Protein AF-A0A0H5G9X7-F1 (afdb_monomer_lite)

Secondary structure (DSSP, 8-state):
------------SSS-SB-TT-PBPPPEEE--GGGGGGS-TT---S-EEEHHHHHTSTT--HHHHHHHHHHHHHHHHHHHHHHHHHHHHHHHHHHHHHHHHHHHHHHHHHHHTT--EEEEEEEETTEEEEEEE----EEEEE-SSS-----------S--GGGGGTSTTTS---------PPS-----EEEEEHHHHHHHHHHHHHHHHHHHHHHHHHHHHHHHHHHHHHHHHT-

InterPro domains:
  IPR004127 Prefoldin alpha-like [PF02996] (77-144)
  IPR009053 Prefoldin [G3DSA:1.10.287.370] (60-146)
  IPR016655 Prefoldin subunit 3 [PTHR12409] (49-144)

Structure (mmCIF, N/CA/C/O backbone):
data_AF-A0A0H5G9X7-F1
#
_entry.id   AF-A0A0H5G9X7-F1
#
loop_
_atom_site.group_PDB
_atom_site.id
_atom_site.type_symbol
_atom_site.label_atom_id
_atom_site.label_alt_id
_atom_site.label_comp_id
_atom_site.label_asym_id
_atom_site.label_entity_id
_atom_site.label_seq_id
_atom_site.pdbx_PDB_ins_code
_atom_site.Cartn_x
_atom_site.Cartn_y
_atom_site.Cartn_z
_atom_site.occupancy
_atom_site.B_iso_or_equiv
_atom_site.auth_seq_id
_atom_site.auth_comp_id
_atom_site.auth_asym_id
_atom_site.auth_atom_id
_atom_site.pdbx_PDB_model_num
ATOM 1 N N . MET A 1 1 ? 3.708 41.571 -48.762 1.00 36.69 1 MET A N 1
ATOM 2 C CA . MET A 1 1 ? 4.056 40.223 -49.256 1.00 36.69 1 MET A CA 1
ATOM 3 C C . MET A 1 1 ? 5.171 39.738 -48.346 1.00 36.69 1 MET A C 1
ATOM 5 O O . MET A 1 1 ? 6.227 40.345 -48.373 1.00 36.69 1 MET A O 1
ATOM 9 N N . SER A 1 2 ? 4.805 39.034 -47.269 1.00 33.94 2 SER A N 1
ATOM 10 C CA . SER A 1 2 ? 4.983 37.566 -47.132 1.00 33.94 2 SER A CA 1
ATOM 11 C C . SER A 1 2 ? 6.423 37.261 -46.691 1.00 33.94 2 SER A C 1
ATOM 13 O O . SER A 1 2 ? 7.336 37.782 -47.306 1.00 33.94 2 SER A O 1
ATOM 15 N N . SER A 1 3 ? 6.759 36.478 -45.669 1.00 31.55 3 SER A N 1
ATOM 16 C CA . SER A 1 3 ? 6.083 35.496 -44.804 1.00 31.55 3 SER A CA 1
ATOM 17 C C . SER A 1 3 ? 7.061 35.208 -43.637 1.00 31.55 3 SER A C 1
ATOM 19 O O . SER A 1 3 ? 8.266 35.241 -43.861 1.00 31.55 3 SER A O 1
ATOM 21 N N . THR A 1 4 ? 6.627 35.096 -42.375 1.00 33.84 4 THR A N 1
ATOM 22 C CA . THR A 1 4 ? 6.418 33.818 -41.636 1.00 33.84 4 THR A CA 1
ATOM 23 C C . THR A 1 4 ? 7.640 32.877 -41.723 1.00 33.84 4 THR A C 1
ATOM 25 O O . THR A 1 4 ? 7.994 32.460 -42.816 1.00 33.84 4 THR A O 1
ATOM 28 N N . ALA A 1 5 ? 8.335 32.505 -40.641 1.00 30.34 5 ALA A N 1
ATOM 29 C CA . ALA A 1 5 ? 7.780 31.748 -39.522 1.00 30.34 5 ALA A CA 1
ATOM 30 C C . ALA A 1 5 ? 8.520 31.946 -38.184 1.00 30.34 5 ALA A C 1
ATOM 32 O O . ALA A 1 5 ? 9.746 31.950 -38.104 1.00 30.34 5 ALA A O 1
ATOM 33 N N . ALA A 1 6 ? 7.709 32.041 -37.133 1.00 35.97 6 ALA A N 1
ATOM 34 C CA . ALA A 1 6 ? 8.062 31.785 -35.749 1.00 35.97 6 ALA A CA 1
ATOM 35 C C . ALA A 1 6 ? 8.091 30.272 -35.483 1.00 35.97 6 ALA A C 1
ATOM 37 O O . ALA A 1 6 ? 7.261 29.574 -36.056 1.00 35.97 6 ALA A O 1
ATOM 38 N N . SER A 1 7 ? 8.980 29.827 -34.583 1.00 30.31 7 SER A N 1
ATOM 39 C CA . SER A 1 7 ? 8.708 28.890 -33.469 1.00 30.31 7 SER A CA 1
ATOM 40 C C . SER A 1 7 ? 9.969 28.111 -33.059 1.00 30.31 7 SER A C 1
ATOM 42 O O . SER A 1 7 ? 10.127 26.940 -33.398 1.00 30.31 7 SER A O 1
ATOM 44 N N . SER A 1 8 ? 10.860 28.731 -32.283 1.00 32.72 8 SER A N 1
ATOM 45 C CA . SER A 1 8 ? 11.735 27.988 -31.370 1.00 32.72 8 SER A CA 1
ATOM 46 C C . SER A 1 8 ? 10.925 27.700 -30.105 1.00 32.72 8 SER A C 1
ATOM 48 O O . SER A 1 8 ? 10.787 28.539 -29.217 1.00 32.72 8 SER A O 1
ATOM 50 N N . SER A 1 9 ? 10.285 26.532 -30.073 1.00 34.94 9 SER A N 1
ATOM 51 C CA . SER A 1 9 ? 9.470 26.086 -28.947 1.00 34.94 9 SER A CA 1
ATOM 52 C C . SER A 1 9 ? 10.337 25.887 -27.706 1.00 34.94 9 SER A C 1
ATOM 54 O O . SER A 1 9 ? 11.089 24.922 -27.580 1.00 34.94 9 SER A O 1
ATOM 56 N N . SER A 1 10 ? 10.188 26.819 -26.778 1.00 40.47 10 SER A N 1
ATOM 57 C CA . SER A 1 10 ? 10.539 26.716 -25.372 1.00 40.47 10 SER A CA 1
ATOM 58 C C . SER A 1 10 ? 9.751 25.585 -24.695 1.00 40.47 10 SER A C 1
ATOM 60 O O . SER A 1 10 ? 8.577 25.768 -24.381 1.00 40.47 10 SER A O 1
ATOM 62 N N . ALA A 1 11 ? 10.370 24.434 -24.438 1.00 39.94 11 ALA A N 1
ATOM 63 C CA . ALA A 1 11 ? 9.875 23.461 -23.460 1.00 39.94 11 ALA A CA 1
ATOM 64 C C . ALA A 1 11 ? 10.995 22.470 -23.105 1.00 39.94 11 ALA A C 1
ATOM 66 O O . ALA A 1 11 ? 11.374 21.660 -23.942 1.00 39.94 11 ALA A O 1
ATOM 67 N N . GLY A 1 12 ? 11.539 22.526 -21.884 1.00 40.19 12 GLY A N 1
ATOM 68 C CA . GLY A 1 12 ? 12.450 21.467 -21.418 1.00 40.19 12 GLY A CA 1
ATOM 69 C C . GLY A 1 12 ? 13.378 21.778 -20.241 1.00 40.19 12 GLY A C 1
ATOM 70 O O . GLY A 1 12 ? 14.056 20.874 -19.776 1.00 40.19 12 GLY A O 1
ATOM 71 N N . ALA A 1 13 ? 13.440 23.012 -19.729 1.00 40.25 13 ALA A N 1
ATOM 72 C CA . ALA A 1 13 ? 14.521 23.391 -18.805 1.00 40.25 13 ALA A CA 1
ATOM 73 C C . ALA A 1 13 ? 14.266 23.159 -17.297 1.00 40.25 13 ALA A C 1
ATOM 75 O O . ALA A 1 13 ? 15.190 23.359 -16.523 1.00 40.25 13 ALA A O 1
ATOM 76 N N . ASN A 1 14 ? 13.069 22.753 -16.848 1.00 47.31 14 ASN A N 1
ATOM 77 C CA . ASN A 1 14 ? 12.754 22.648 -15.406 1.00 47.31 14 ASN A CA 1
ATOM 78 C C . ASN A 1 14 ? 11.849 21.453 -15.040 1.00 47.31 14 ASN A C 1
ATOM 80 O O . ASN A 1 14 ? 11.047 21.530 -14.115 1.00 47.31 14 ASN A O 1
ATOM 84 N N . GLU A 1 15 ? 11.957 20.341 -15.763 1.00 55.94 15 GLU A N 1
ATOM 85 C CA . GLU A 1 15 ? 11.245 19.098 -15.434 1.00 55.94 15 GLU A CA 1
ATOM 86 C C . GLU A 1 15 ? 12.197 18.119 -14.724 1.00 55.94 15 GLU A C 1
ATOM 88 O O . GLU A 1 15 ? 13.337 17.953 -15.170 1.00 55.94 15 GLU A O 1
ATOM 93 N N . PRO A 1 16 ? 11.779 17.461 -13.629 1.00 62.56 16 PRO A N 1
ATOM 94 C CA . PRO A 1 16 ? 12.672 16.614 -12.849 1.00 62.56 16 PRO A CA 1
ATOM 95 C C . PRO A 1 16 ? 13.121 15.374 -13.651 1.00 62.56 16 PRO A C 1
ATOM 97 O O . PRO A 1 16 ? 12.314 14.669 -14.259 1.00 62.56 16 PRO A O 1
ATOM 100 N N . LEU A 1 17 ? 14.434 15.098 -13.637 1.00 69.38 17 LEU A N 1
ATOM 101 C CA . LEU A 1 17 ? 15.090 13.970 -14.337 1.00 69.38 17 LEU A CA 1
ATOM 102 C C . LEU A 1 17 ? 14.734 12.589 -13.764 1.00 69.38 17 LEU A C 1
ATOM 104 O O . LEU A 1 17 ? 15.091 11.554 -14.327 1.00 69.38 17 LEU A O 1
ATOM 108 N N . ALA A 1 18 ? 14.059 12.573 -12.625 1.00 74.88 18 ALA A N 1
ATOM 109 C CA . ALA A 1 18 ? 13.551 11.390 -11.969 1.00 74.88 18 ALA A CA 1
ATOM 110 C C . ALA A 1 18 ? 12.271 11.763 -11.228 1.00 74.88 18 ALA A C 1
ATOM 112 O O . ALA A 1 18 ? 12.064 12.923 -10.868 1.00 74.88 18 ALA A O 1
ATOM 113 N N . ASN A 1 19 ? 11.431 10.777 -10.947 1.00 79.88 19 ASN A N 1
ATOM 114 C CA . ASN A 1 19 ? 10.315 11.013 -10.045 1.00 79.88 19 ASN A CA 1
ATOM 115 C C . ASN A 1 19 ? 10.827 11.295 -8.606 1.00 79.88 19 ASN A C 1
ATOM 117 O O . ASN A 1 19 ? 11.991 11.017 -8.292 1.00 79.88 19 ASN A O 1
ATOM 121 N N . PRO A 1 20 ? 9.981 11.789 -7.680 1.00 76.75 20 PRO A N 1
ATOM 122 C CA . PRO A 1 20 ? 10.377 12.080 -6.295 1.00 76.75 20 PRO A CA 1
ATOM 123 C C . PRO A 1 20 ? 10.973 10.894 -5.512 1.00 76.75 20 PRO A C 1
ATOM 125 O O . PRO A 1 20 ? 11.434 11.071 -4.381 1.00 76.75 20 PRO A O 1
ATOM 128 N N . ARG A 1 21 ? 10.916 9.673 -6.058 1.00 78.50 21 ARG A N 1
ATOM 129 C CA . ARG A 1 21 ? 11.406 8.414 -5.479 1.00 78.50 21 ARG A CA 1
ATOM 130 C C . ARG A 1 21 ? 12.631 7.849 -6.216 1.00 78.50 21 ARG A C 1
ATOM 132 O O . ARG A 1 21 ? 13.081 6.758 -5.879 1.00 78.50 21 ARG A O 1
ATOM 139 N N . GLY A 1 22 ? 13.199 8.597 -7.166 1.00 76.94 22 GLY A N 1
ATOM 140 C CA . GLY A 1 22 ? 14.458 8.268 -7.837 1.00 76.94 22 GLY A CA 1
ATOM 141 C C . GLY A 1 22 ? 14.336 7.327 -9.039 1.00 76.94 22 GLY A C 1
ATOM 142 O O . GLY A 1 22 ? 15.354 6.810 -9.495 1.00 76.94 22 GLY A O 1
ATOM 143 N N . ILE A 1 23 ? 13.130 7.092 -9.569 1.00 79.38 23 ILE A N 1
ATOM 144 C CA . ILE A 1 23 ? 12.955 6.360 -10.830 1.00 79.38 23 ILE A CA 1
ATOM 145 C C . ILE A 1 23 ? 13.388 7.283 -11.977 1.00 79.38 23 ILE A C 1
ATOM 147 O O . ILE A 1 23 ? 12.768 8.338 -12.150 1.00 79.38 23 ILE A O 1
ATOM 151 N N . PRO A 1 24 ? 14.429 6.924 -12.751 1.00 76.69 24 PRO A N 1
ATOM 152 C CA . PRO A 1 24 ? 14.962 7.792 -13.795 1.00 76.69 24 PRO A CA 1
ATOM 153 C C . PRO A 1 24 ? 13.946 7.995 -14.922 1.00 76.69 24 PRO A C 1
ATOM 155 O O . PRO A 1 24 ? 13.107 7.130 -15.186 1.00 76.69 24 PRO A O 1
ATOM 158 N N . LYS A 1 25 ? 14.020 9.156 -15.574 1.00 77.75 25 LYS A N 1
ATOM 159 C CA . LYS A 1 25 ? 13.278 9.462 -16.800 1.00 77.75 25 LYS A CA 1
ATOM 160 C C . LYS A 1 25 ? 14.008 8.832 -18.000 1.00 77.75 25 LYS A C 1
ATOM 162 O O . LYS A 1 25 ? 15.235 8.803 -18.031 1.00 77.75 25 LYS A O 1
ATOM 167 N N . ALA A 1 26 ? 13.271 8.319 -18.980 1.00 69.94 26 ALA A N 1
ATOM 168 C CA . ALA A 1 26 ? 13.780 7.680 -20.191 1.00 69.94 26 ALA A CA 1
ATOM 169 C C . ALA A 1 26 ? 14.011 8.702 -21.313 1.00 69.94 26 ALA A C 1
ATOM 171 O O . ALA A 1 26 ? 13.145 9.537 -21.591 1.00 69.94 26 ALA A O 1
ATOM 172 N N . ILE A 1 27 ? 15.186 8.642 -21.942 1.00 70.88 27 ILE A N 1
ATOM 173 C CA . ILE A 1 27 ? 15.539 9.499 -23.081 1.00 70.88 27 ILE A CA 1
ATOM 174 C C . ILE A 1 27 ? 14.622 9.141 -24.250 1.00 70.88 27 ILE A C 1
ATOM 176 O O . ILE A 1 27 ? 14.428 7.962 -24.539 1.00 70.88 27 ILE A O 1
ATOM 180 N N . PHE A 1 28 ? 14.072 10.139 -24.937 1.00 68.00 28 PHE A N 1
ATOM 181 C CA . PHE A 1 28 ? 13.317 9.910 -26.164 1.00 68.00 28 PHE A CA 1
ATOM 182 C C . PHE A 1 28 ? 14.237 10.153 -27.360 1.00 68.00 28 PHE A C 1
ATOM 184 O O . PHE A 1 28 ? 14.717 11.269 -27.549 1.00 68.00 28 PHE A O 1
ATOM 191 N N . LEU A 1 29 ? 14.485 9.131 -28.177 1.00 66.19 29 LEU A N 1
ATOM 192 C CA . LEU A 1 29 ? 15.276 9.301 -29.395 1.00 66.19 29 LEU A CA 1
ATOM 193 C C . LEU A 1 29 ? 14.360 9.833 -30.504 1.00 66.19 29 LEU A C 1
ATOM 195 O O . LEU A 1 29 ? 13.248 9.340 -30.682 1.00 66.19 29 LEU A O 1
ATOM 199 N N . LEU A 1 30 ? 14.776 10.867 -31.232 1.00 60.25 30 LEU A N 1
ATOM 200 C CA . LEU A 1 30 ? 14.071 11.469 -32.361 1.00 60.25 30 LEU A CA 1
ATOM 201 C C . LEU A 1 30 ? 14.533 10.818 -33.664 1.00 60.25 30 LEU A C 1
ATOM 203 O O . LEU A 1 30 ? 15.714 10.852 -33.991 1.00 60.25 30 LEU A O 1
ATOM 207 N N . GLY A 1 31 ? 13.594 10.248 -34.418 1.00 56.50 31 GLY A N 1
ATOM 208 C CA . GLY A 1 31 ? 13.828 9.877 -35.812 1.00 56.50 31 GLY A CA 1
ATOM 209 C C . GLY A 1 31 ? 13.555 11.052 -36.754 1.00 56.50 31 GLY A C 1
ATOM 210 O O . GLY A 1 31 ? 13.131 12.125 -36.324 1.00 56.50 31 GLY A O 1
ATOM 211 N N . SER A 1 32 ? 13.719 10.824 -38.058 1.00 48.72 32 SER A N 1
ATOM 212 C CA . SER A 1 32 ? 13.290 11.759 -39.108 1.00 48.72 32 SER A CA 1
ATOM 213 C C . SER A 1 32 ? 11.872 12.313 -38.848 1.00 48.72 32 SER A C 1
ATOM 215 O O . SER A 1 32 ? 10.979 11.593 -38.377 1.00 48.72 32 SER A O 1
ATOM 217 N N . LEU A 1 33 ? 11.681 13.607 -39.152 1.00 44.66 33 LEU A N 1
ATOM 218 C CA . LEU A 1 33 ? 10.507 14.451 -38.845 1.00 44.66 33 LEU A CA 1
ATOM 219 C C . LEU A 1 33 ? 9.148 13.871 -39.296 1.00 44.66 33 LEU A C 1
ATOM 221 O O . LEU A 1 33 ? 8.099 14.333 -38.853 1.00 44.66 33 LEU A O 1
ATOM 225 N N . SER A 1 34 ? 9.145 12.834 -40.136 1.00 44.84 34 SER A N 1
ATOM 226 C CA . SER A 1 34 ? 7.961 12.090 -40.583 1.00 44.84 34 SER A CA 1
ATOM 227 C C . SER A 1 34 ? 7.353 11.156 -39.521 1.00 44.84 34 SER A C 1
ATOM 229 O O . SER A 1 34 ? 6.223 10.699 -39.684 1.00 44.84 34 SER A O 1
ATOM 231 N N . SER A 1 35 ? 8.057 10.882 -38.417 1.00 47.84 35 SER A N 1
ATOM 232 C CA . SER A 1 35 ? 7.646 9.908 -37.387 1.00 47.84 35 SER A CA 1
ATOM 233 C C . SER A 1 35 ? 6.887 10.495 -36.185 1.00 47.84 35 SER A C 1
ATOM 235 O O . SER A 1 35 ? 6.463 9.742 -35.303 1.00 47.84 35 SER A O 1
ATOM 237 N N . LEU A 1 36 ? 6.636 11.812 -36.163 1.00 50.09 36 LEU A N 1
ATOM 238 C CA . LEU A 1 36 ? 5.868 12.494 -35.105 1.00 50.09 36 LEU A CA 1
ATOM 239 C C . LEU A 1 36 ? 4.413 11.985 -34.995 1.00 50.09 36 LEU A C 1
ATOM 241 O O . LEU A 1 36 ? 3.760 12.160 -33.976 1.00 50.09 36 LEU A O 1
ATOM 245 N N . ALA A 1 37 ? 3.909 11.282 -36.014 1.00 48.44 37 ALA A N 1
ATOM 246 C CA . ALA A 1 37 ? 2.604 10.619 -35.978 1.00 48.44 37 ALA A CA 1
ATOM 247 C C . ALA A 1 37 ? 2.564 9.358 -35.085 1.00 48.44 37 ALA A C 1
ATOM 249 O O . ALA A 1 37 ? 1.482 8.898 -34.727 1.00 48.44 37 ALA A O 1
ATOM 250 N N . ARG A 1 38 ? 3.726 8.785 -34.725 1.00 53.41 38 ARG A N 1
ATOM 251 C CA . ARG A 1 38 ? 3.849 7.568 -33.896 1.00 53.41 38 ARG A CA 1
ATOM 252 C C . ARG A 1 38 ? 4.237 7.858 -32.441 1.00 53.41 38 ARG A C 1
ATOM 254 O O . ARG A 1 38 ? 4.398 6.919 -31.666 1.00 53.41 38 ARG A O 1
ATOM 261 N N . SER A 1 39 ? 4.419 9.127 -32.065 1.00 54.09 39 SER A N 1
ATOM 262 C CA . SER A 1 39 ? 4.720 9.497 -30.679 1.00 54.09 39 SER A CA 1
ATOM 263 C C . SER A 1 39 ? 3.473 9.359 -29.796 1.00 54.09 39 SER A C 1
ATOM 265 O O . SER A 1 39 ? 2.402 9.822 -30.196 1.00 54.09 39 SER A O 1
ATOM 267 N N . PRO A 1 40 ? 3.585 8.772 -28.591 1.00 57.03 40 PRO A N 1
ATOM 268 C CA . PRO A 1 40 ? 2.461 8.660 -27.672 1.00 57.03 40 PRO A CA 1
ATOM 269 C C . PRO A 1 40 ? 1.906 10.053 -27.322 1.00 57.03 40 PRO A C 1
ATOM 271 O O . PRO A 1 40 ? 2.667 10.909 -26.869 1.00 57.03 40 PRO A O 1
ATOM 274 N N . PRO A 1 41 ? 0.591 10.299 -27.456 1.00 52.72 41 PRO A N 1
ATOM 275 C CA . PRO A 1 41 ? 0.006 11.642 -27.348 1.00 52.72 41 PRO A CA 1
ATOM 276 C C . PRO A 1 41 ? 0.030 12.253 -25.933 1.00 52.72 41 PRO A C 1
ATOM 278 O O . PRO A 1 41 ? -0.421 13.381 -25.756 1.00 52.72 41 PRO A O 1
ATOM 281 N N . ARG A 1 42 ? 0.521 11.531 -24.913 1.00 54.75 42 ARG A N 1
ATOM 282 C CA . ARG A 1 42 ? 0.541 11.970 -23.502 1.00 54.75 42 ARG A CA 1
ATOM 283 C C . ARG A 1 42 ? 1.931 12.103 -22.875 1.00 54.75 42 ARG A C 1
ATOM 285 O O . ARG A 1 42 ? 2.013 12.436 -21.699 1.00 54.75 42 ARG A O 1
ATOM 292 N N . LEU A 1 43 ? 3.009 11.870 -23.622 1.00 58.53 43 LEU A N 1
ATOM 293 C CA . LEU A 1 43 ? 4.351 11.848 -23.043 1.00 58.53 43 LEU A CA 1
ATOM 294 C C . LEU A 1 43 ? 5.123 13.152 -23.256 1.00 58.53 43 LEU A C 1
ATOM 296 O O . LEU A 1 43 ? 5.490 13.496 -24.378 1.00 58.53 43 LEU A O 1
ATOM 300 N N . LEU A 1 44 ? 5.433 13.838 -22.153 1.00 50.75 44 LEU A N 1
ATOM 301 C CA . LEU A 1 44 ? 6.351 14.977 -22.132 1.00 50.75 44 LEU A CA 1
ATOM 302 C C . LEU A 1 44 ? 7.799 14.468 -22.025 1.00 50.75 44 LEU A C 1
ATOM 304 O O . LEU A 1 44 ? 8.293 14.125 -20.945 1.00 50.75 44 LEU A O 1
ATOM 308 N N . TYR A 1 45 ? 8.473 14.388 -23.171 1.00 55.09 45 TYR A N 1
ATOM 309 C CA . TYR A 1 45 ? 9.888 14.030 -23.288 1.00 55.09 45 TYR A CA 1
ATOM 310 C C . TYR A 1 45 ? 10.790 15.116 -22.669 1.00 55.09 45 TYR A C 1
ATOM 312 O O . TYR A 1 45 ? 10.488 16.302 -22.763 1.00 55.09 45 TYR A O 1
ATOM 320 N N . TYR A 1 46 ? 11.896 14.725 -22.016 1.00 47.53 46 TYR A N 1
ATOM 321 C CA . TYR A 1 46 ? 12.835 15.681 -21.390 1.00 47.53 46 TYR A CA 1
ATOM 322 C C . TYR A 1 46 ? 14.102 15.937 -22.207 1.00 47.53 46 TYR A C 1
ATOM 324 O O . TYR A 1 46 ? 14.678 17.016 -22.118 1.00 47.53 46 TYR A O 1
ATOM 332 N N . LYS A 1 47 ? 14.547 14.951 -22.991 1.00 51.28 47 LYS A N 1
ATOM 333 C CA . LYS A 1 47 ? 15.681 15.071 -23.904 1.00 51.28 47 LYS A CA 1
ATOM 334 C C . LYS A 1 47 ? 15.338 14.320 -25.179 1.00 51.28 47 LYS A C 1
ATOM 336 O O . LYS A 1 47 ? 14.871 13.183 -25.112 1.00 51.28 47 LYS A O 1
ATOM 341 N N . GLN A 1 48 ? 15.505 15.013 -26.296 1.00 57.94 48 GLN A N 1
ATOM 342 C CA . GLN A 1 48 ? 15.205 14.539 -27.633 1.00 57.94 48 GLN A CA 1
ATOM 343 C C . GLN A 1 48 ? 16.541 14.481 -28.383 1.00 57.94 48 GLN A C 1
ATOM 345 O O . GLN A 1 48 ? 17.098 15.525 -28.706 1.00 57.94 48 GLN A O 1
ATOM 350 N N . GLU A 1 49 ? 17.104 13.283 -28.539 1.00 62.22 49 GLU A N 1
ATOM 351 C CA . GLU A 1 49 ? 18.416 13.067 -29.182 1.00 62.22 49 GLU A CA 1
ATOM 352 C C . GLU A 1 49 ? 18.233 12.409 -30.548 1.00 62.22 49 GLU A C 1
ATOM 354 O O . GLU A 1 49 ? 17.330 11.593 -30.702 1.00 62.22 49 GLU A O 1
ATOM 359 N N . ASN A 1 50 ? 19.053 12.748 -31.544 1.00 67.19 50 ASN A N 1
ATOM 360 C CA . ASN A 1 50 ? 18.997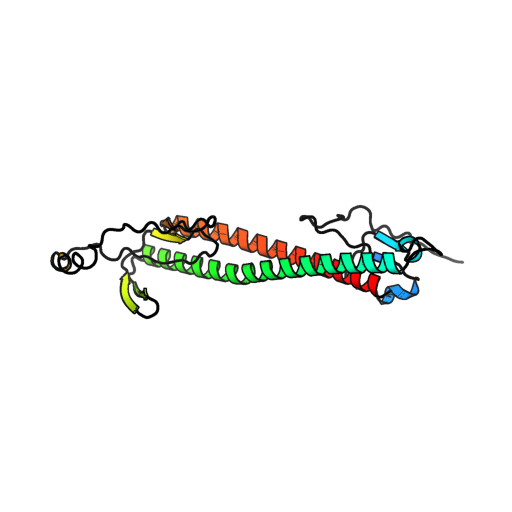 12.074 -32.841 1.00 67.19 50 ASN A CA 1
ATOM 361 C C . ASN A 1 50 ? 19.481 10.619 -32.690 1.00 67.19 50 ASN A C 1
ATOM 363 O O . ASN A 1 50 ? 20.436 10.353 -31.962 1.00 67.19 50 ASN A O 1
ATOM 367 N N . VAL A 1 51 ? 18.825 9.682 -33.378 1.00 68.88 51 VAL A N 1
ATOM 368 C CA . VAL A 1 51 ? 19.222 8.263 -33.401 1.00 68.88 51 VAL A CA 1
ATOM 369 C C . VAL A 1 51 ? 20.676 8.101 -33.865 1.00 68.88 51 VAL A C 1
ATOM 371 O O . VAL A 1 51 ? 21.407 7.300 -33.292 1.00 68.88 51 VAL A O 1
ATOM 374 N N . GLU A 1 52 ? 21.119 8.903 -34.838 1.00 66.25 52 GLU A N 1
ATOM 375 C CA . GLU A 1 52 ? 22.498 8.874 -35.357 1.00 66.25 52 GLU A CA 1
ATOM 376 C C . GLU A 1 52 ? 23.534 9.258 -34.287 1.00 66.25 52 GLU A C 1
ATOM 378 O O . GLU A 1 52 ? 24.585 8.625 -34.186 1.00 66.25 52 GLU A O 1
ATOM 383 N N . ASP A 1 53 ? 23.213 10.240 -33.438 1.00 69.12 53 ASP A N 1
ATOM 384 C CA . ASP A 1 53 ? 24.091 10.684 -32.349 1.00 69.12 53 ASP A CA 1
ATOM 385 C C . ASP A 1 53 ? 24.160 9.643 -31.219 1.00 69.12 53 ASP A C 1
ATOM 387 O O . ASP A 1 53 ? 25.208 9.469 -30.598 1.00 69.12 53 ASP A O 1
ATOM 391 N N . PHE A 1 54 ? 23.060 8.924 -30.965 1.00 71.12 54 PHE A N 1
ATOM 392 C CA . PHE A 1 54 ? 22.986 7.884 -29.933 1.00 71.12 54 PHE A CA 1
ATOM 393 C C . PHE A 1 54 ? 23.758 6.609 -30.306 1.00 71.12 54 PHE A C 1
ATOM 395 O O . PHE A 1 54 ? 24.315 5.953 -29.428 1.00 71.12 54 PHE A O 1
ATOM 402 N N . ILE A 1 55 ? 23.806 6.268 -31.598 1.00 72.75 55 ILE A N 1
ATOM 403 C CA . ILE A 1 55 ? 24.554 5.109 -32.115 1.00 72.75 55 ILE A CA 1
ATOM 404 C C . ILE A 1 55 ? 26.062 5.416 -32.219 1.00 72.75 55 ILE A C 1
ATOM 406 O O . ILE A 1 55 ? 26.877 4.501 -32.255 1.00 72.75 55 ILE A O 1
ATOM 410 N N . GLY A 1 56 ? 26.460 6.695 -32.189 1.00 76.12 56 GLY A N 1
ATOM 411 C CA . GLY A 1 56 ? 27.861 7.120 -32.290 1.00 76.12 56 GLY A CA 1
ATOM 412 C C . GLY A 1 56 ? 28.300 7.502 -33.708 1.00 76.12 56 GLY A C 1
ATOM 413 O O . GLY A 1 56 ? 29.497 7.525 -33.993 1.00 76.12 56 GLY A O 1
ATOM 414 N N . GLY A 1 57 ? 27.354 7.831 -34.594 1.00 76.06 57 GLY A N 1
ATOM 415 C CA . GLY A 1 57 ? 27.615 8.236 -35.975 1.00 76.06 57 GLY A CA 1
ATOM 416 C C . GLY A 1 57 ? 27.643 7.073 -36.985 1.00 76.06 57 GLY A C 1
ATOM 417 O O . GLY A 1 57 ? 27.130 5.993 -36.699 1.00 76.06 57 GLY A O 1
ATOM 418 N N . PRO A 1 58 ? 28.218 7.283 -38.189 1.00 69.00 58 PRO A N 1
ATOM 419 C CA . PRO A 1 58 ? 28.172 6.324 -39.305 1.00 69.00 58 PRO A CA 1
ATOM 420 C C . PRO A 1 58 ? 28.865 4.979 -39.043 1.00 69.00 58 PRO A C 1
ATOM 422 O O . PRO A 1 58 ? 28.489 3.983 -39.654 1.00 69.00 58 PRO A O 1
ATOM 425 N N . ASP A 1 59 ? 29.860 4.963 -38.151 1.00 71.50 59 ASP A N 1
ATOM 426 C CA . ASP A 1 59 ? 30.649 3.778 -37.773 1.00 71.50 59 ASP A CA 1
ATOM 427 C C . ASP A 1 59 ? 30.216 3.189 -36.414 1.00 71.50 59 ASP A C 1
ATOM 429 O O . ASP A 1 59 ? 30.920 2.364 -35.832 1.00 71.50 59 ASP A O 1
ATOM 433 N N . GLY A 1 60 ? 29.092 3.658 -35.869 1.00 74.81 60 GLY A N 1
ATOM 434 C CA . GLY A 1 60 ? 28.602 3.255 -34.558 1.00 74.81 60 GLY A CA 1
ATOM 435 C C . GLY A 1 60 ? 28.078 1.817 -34.503 1.00 74.81 60 GLY A C 1
ATOM 436 O O . GLY A 1 60 ? 27.564 1.286 -35.491 1.00 74.81 60 GLY A O 1
ATOM 437 N N . ASP A 1 61 ? 28.183 1.185 -33.331 1.00 81.25 61 ASP A N 1
ATOM 438 C CA . ASP A 1 61 ? 27.689 -0.176 -33.112 1.00 81.25 61 ASP A CA 1
ATOM 439 C C . ASP A 1 61 ? 26.206 -0.164 -32.712 1.00 81.25 61 ASP A C 1
ATOM 441 O O . ASP A 1 61 ? 25.831 -0.001 -31.547 1.00 81.25 61 ASP A O 1
ATOM 445 N N . ALA A 1 62 ? 25.343 -0.357 -33.708 1.00 80.50 62 ALA A N 1
ATOM 446 C CA . ALA A 1 62 ? 23.901 -0.428 -33.503 1.00 80.50 62 ALA A CA 1
ATOM 447 C C . ALA A 1 62 ? 23.480 -1.582 -32.572 1.00 80.50 62 ALA A C 1
ATOM 449 O O . ALA A 1 62 ? 22.467 -1.464 -31.877 1.00 80.50 62 ALA A O 1
ATOM 450 N N . GLU A 1 63 ? 24.242 -2.681 -32.532 1.00 85.00 63 GLU A N 1
ATOM 451 C CA . GLU A 1 63 ? 23.946 -3.830 -31.674 1.00 85.00 63 GLU A CA 1
ATOM 452 C C . GLU A 1 63 ? 24.206 -3.482 -30.201 1.00 85.00 63 GLU A C 1
ATOM 454 O O . GLU A 1 63 ? 23.367 -3.767 -29.343 1.00 85.00 63 GLU A O 1
ATOM 459 N N . GLU A 1 64 ? 25.305 -2.783 -29.899 1.00 85.75 64 GLU A N 1
ATOM 460 C CA . GLU A 1 64 ? 25.608 -2.302 -28.542 1.00 85.75 64 GLU A CA 1
ATOM 461 C C . GLU A 1 64 ? 24.528 -1.326 -28.034 1.00 85.75 64 GLU A C 1
ATOM 463 O O . GLU A 1 64 ? 23.995 -1.480 -26.925 1.00 85.75 64 GLU A O 1
ATOM 468 N N . SER A 1 65 ? 24.127 -0.358 -28.866 1.00 81.06 65 SER A N 1
ATOM 469 C CA . SER A 1 65 ? 23.053 0.589 -28.543 1.00 81.06 65 SER A CA 1
ATOM 470 C C . SER A 1 65 ? 21.715 -0.115 -28.296 1.00 81.06 65 SER A C 1
ATOM 472 O O . SER A 1 65 ? 21.027 0.197 -27.316 1.00 81.06 65 SER A O 1
ATOM 474 N N . LEU A 1 66 ? 21.351 -1.097 -29.126 1.00 85.75 66 LEU A N 1
ATOM 475 C CA . LEU A 1 66 ? 20.123 -1.877 -28.965 1.00 85.75 66 LEU A CA 1
ATOM 476 C C . LEU A 1 66 ? 20.137 -2.695 -27.668 1.00 85.75 66 LEU A C 1
ATOM 478 O O . LEU A 1 66 ? 19.151 -2.687 -26.924 1.00 85.75 66 LEU A O 1
ATOM 482 N N . GLN A 1 67 ? 21.256 -3.353 -27.358 1.00 88.62 67 GLN A N 1
ATOM 483 C CA . GLN A 1 67 ? 21.421 -4.098 -26.110 1.00 88.62 67 GLN A CA 1
ATOM 484 C C . GLN A 1 67 ? 21.258 -3.187 -24.888 1.00 88.62 67 GLN A C 1
ATOM 486 O O . GLN A 1 67 ? 20.580 -3.562 -23.927 1.00 88.62 67 GLN A O 1
ATOM 491 N N . SER A 1 68 ? 21.794 -1.964 -24.932 1.00 86.31 68 SER A N 1
ATOM 492 C CA . SER A 1 68 ? 21.624 -0.991 -23.845 1.00 86.31 68 SER A CA 1
ATOM 493 C C . SER A 1 68 ? 20.149 -0.602 -23.628 1.00 86.31 68 SER A C 1
ATOM 495 O O . SER A 1 68 ? 19.668 -0.585 -22.490 1.00 86.31 68 SER A O 1
ATOM 497 N N . LEU A 1 69 ? 19.385 -0.378 -24.706 1.00 84.94 69 LEU A N 1
ATOM 498 C CA . LEU A 1 69 ? 17.956 -0.050 -24.637 1.00 84.94 69 LEU A CA 1
ATOM 499 C C . LEU A 1 69 ? 17.124 -1.229 -24.117 1.00 84.94 69 LEU A C 1
ATOM 501 O O . LEU A 1 69 ? 16.230 -1.037 -23.288 1.00 84.94 69 LEU A O 1
ATOM 505 N N . GLN A 1 70 ? 17.445 -2.455 -24.539 1.00 90.00 70 GLN A N 1
ATOM 506 C CA . GLN A 1 70 ? 16.808 -3.673 -24.031 1.00 90.00 70 GLN A CA 1
ATOM 507 C C . GLN A 1 70 ? 17.068 -3.872 -22.529 1.00 90.00 70 GLN A C 1
ATOM 509 O O . GLN A 1 70 ? 16.143 -4.213 -21.786 1.00 90.00 70 GLN A O 1
ATOM 514 N N . GLN A 1 71 ? 18.288 -3.601 -22.049 1.00 90.38 71 GLN A N 1
ATOM 515 C CA . GLN A 1 71 ? 18.619 -3.651 -20.619 1.00 90.38 71 GLN A CA 1
ATOM 516 C C . GLN A 1 71 ? 17.824 -2.616 -19.809 1.00 90.38 71 GLN A C 1
ATOM 518 O O . GLN A 1 71 ? 17.284 -2.931 -18.744 1.00 90.38 71 GLN A O 1
ATOM 523 N N . VAL A 1 72 ? 17.713 -1.385 -20.317 1.00 85.38 72 VAL A N 1
ATOM 524 C CA . VAL A 1 72 ? 16.918 -0.321 -19.686 1.00 85.38 72 VAL A CA 1
ATOM 525 C C . VAL A 1 72 ? 15.433 -0.695 -19.646 1.00 85.38 72 VAL A C 1
ATOM 527 O O . VAL A 1 72 ? 14.791 -0.547 -18.602 1.00 85.38 72 VAL A O 1
ATOM 530 N N . LEU A 1 73 ? 14.893 -1.255 -20.731 1.00 88.06 73 LEU A N 1
ATOM 531 C CA . LEU A 1 73 ? 13.511 -1.731 -20.786 1.00 88.06 73 LEU A CA 1
ATOM 532 C C . LEU A 1 73 ? 13.256 -2.848 -19.766 1.00 88.06 73 LEU A C 1
ATOM 534 O O . LEU A 1 73 ? 12.279 -2.789 -19.015 1.00 88.06 73 LEU A O 1
ATOM 538 N N . ALA A 1 74 ? 14.157 -3.830 -19.684 1.00 91.94 74 ALA A N 1
ATOM 539 C CA . ALA A 1 74 ? 14.074 -4.908 -18.702 1.00 91.94 74 ALA A CA 1
ATOM 540 C C . ALA A 1 74 ? 14.074 -4.363 -17.262 1.00 91.94 74 ALA A C 1
ATOM 542 O O . ALA A 1 74 ? 13.280 -4.805 -16.427 1.00 91.94 74 ALA A O 1
ATOM 543 N N . LYS A 1 75 ? 14.899 -3.346 -16.979 1.00 90.81 75 LYS A N 1
ATOM 544 C CA . LYS A 1 75 ? 14.930 -2.669 -15.677 1.00 90.81 75 LYS A CA 1
ATOM 545 C C . LYS A 1 75 ? 13.598 -1.990 -15.352 1.00 90.81 75 LYS A C 1
ATOM 547 O O . LYS A 1 75 ? 13.093 -2.169 -14.243 1.00 90.81 75 LYS A O 1
ATOM 552 N N . TYR A 1 76 ? 13.003 -1.254 -16.292 1.00 90.06 76 TYR A N 1
ATOM 553 C CA . TYR A 1 76 ? 11.702 -0.619 -16.062 1.00 90.06 76 TYR A CA 1
ATOM 554 C C . TYR A 1 76 ? 10.582 -1.642 -15.850 1.00 90.06 76 TYR A C 1
ATOM 556 O O . TYR A 1 76 ? 9.787 -1.480 -14.924 1.00 90.06 76 TYR A O 1
ATOM 564 N N . ARG A 1 77 ? 10.555 -2.731 -16.627 1.00 91.31 77 ARG A N 1
ATOM 565 C CA . ARG A 1 77 ? 9.584 -3.828 -16.461 1.00 91.31 77 ARG A CA 1
ATOM 566 C C . ARG A 1 77 ? 9.714 -4.523 -15.106 1.00 91.31 77 ARG A C 1
ATOM 568 O O . ARG A 1 77 ? 8.711 -4.812 -14.456 1.00 91.31 77 ARG A O 1
ATOM 575 N N . TYR A 1 78 ? 10.941 -4.729 -14.632 1.00 92.56 78 TYR A N 1
ATOM 576 C CA . TYR A 1 78 ? 11.185 -5.258 -13.291 1.00 92.56 78 TYR A CA 1
ATOM 577 C C . TYR A 1 78 ? 10.665 -4.312 -12.193 1.00 92.56 78 TYR A C 1
ATOM 579 O O . TYR A 1 78 ? 9.973 -4.742 -11.267 1.00 92.56 78 TYR A O 1
ATOM 587 N N . MET A 1 79 ? 10.938 -3.007 -12.310 1.00 89.25 79 MET A N 1
ATOM 588 C CA . MET A 1 79 ? 10.429 -1.998 -11.369 1.00 89.25 79 MET A CA 1
ATOM 589 C C . MET A 1 79 ? 8.894 -1.889 -11.400 1.00 89.25 79 MET A C 1
ATOM 591 O O . MET A 1 79 ? 8.277 -1.716 -10.343 1.00 89.25 79 MET A O 1
ATOM 595 N N . GLU A 1 80 ? 8.276 -2.026 -12.579 1.00 91.25 80 GLU A N 1
ATOM 596 C CA . GLU A 1 80 ? 6.819 -2.079 -12.758 1.00 91.25 80 GLU A CA 1
ATOM 597 C C . GLU A 1 80 ? 6.231 -3.283 -12.021 1.00 91.25 80 GLU A C 1
ATOM 599 O O . GLU A 1 80 ? 5.341 -3.105 -11.191 1.00 91.25 80 GLU A O 1
ATOM 604 N N . SER A 1 81 ? 6.775 -4.484 -12.239 1.00 93.44 81 SER A N 1
ATOM 605 C CA . SER A 1 81 ? 6.331 -5.711 -11.564 1.00 93.44 81 SER A CA 1
ATOM 606 C C . SER A 1 81 ? 6.386 -5.581 -10.037 1.00 93.44 81 SER A C 1
ATOM 608 O O . SER A 1 81 ? 5.404 -5.855 -9.344 1.00 93.44 81 SER A O 1
ATOM 610 N N . ASN A 1 82 ? 7.498 -5.073 -9.498 1.00 91.81 82 ASN A N 1
ATOM 611 C CA . ASN A 1 82 ? 7.650 -4.866 -8.054 1.00 91.81 82 ASN A CA 1
ATOM 612 C C . ASN A 1 82 ? 6.648 -3.842 -7.501 1.00 91.81 82 ASN A C 1
ATOM 614 O O . ASN A 1 82 ? 6.156 -3.965 -6.378 1.00 91.81 82 ASN A O 1
ATOM 618 N N . SER A 1 83 ? 6.341 -2.802 -8.275 1.00 90.81 83 SER A N 1
ATOM 619 C CA . SER A 1 83 ? 5.382 -1.772 -7.872 1.00 90.81 83 SER A CA 1
ATOM 620 C C . SER A 1 83 ? 3.938 -2.267 -7.992 1.00 90.81 83 SER A C 1
ATOM 622 O O . SER A 1 83 ? 3.119 -1.948 -7.133 1.00 90.81 83 SER A O 1
ATOM 624 N N . LEU A 1 84 ? 3.634 -3.132 -8.965 1.00 93.75 84 LEU A N 1
ATOM 625 C CA . LEU A 1 84 ? 2.341 -3.808 -9.092 1.00 93.75 84 LEU A CA 1
ATOM 626 C C . LEU A 1 84 ? 2.065 -4.743 -7.912 1.00 93.75 84 LEU A C 1
ATOM 628 O O . LEU A 1 84 ? 0.970 -4.686 -7.356 1.00 93.75 84 LEU A O 1
ATOM 632 N N . GLN A 1 85 ? 3.051 -5.537 -7.485 1.00 92.38 85 GLN A N 1
ATOM 633 C CA . GLN A 1 85 ? 2.916 -6.403 -6.307 1.00 92.38 85 GLN A CA 1
ATOM 634 C C . GLN A 1 85 ? 2.650 -5.592 -5.032 1.00 92.38 85 GLN A C 1
ATOM 636 O O . GLN A 1 85 ? 1.748 -5.915 -4.259 1.00 92.38 85 GLN A O 1
ATOM 641 N N . ARG A 1 86 ? 3.386 -4.487 -4.828 1.00 90.62 86 ARG A N 1
ATOM 642 C CA . ARG A 1 86 ? 3.142 -3.574 -3.697 1.00 90.62 86 ARG A CA 1
ATOM 643 C C . ARG A 1 86 ? 1.749 -2.948 -3.754 1.00 90.62 86 ARG A C 1
ATOM 645 O O . ARG A 1 86 ? 1.087 -2.868 -2.722 1.00 90.62 86 ARG A O 1
ATOM 652 N N . ARG A 1 87 ? 1.297 -2.527 -4.942 1.00 93.88 87 ARG A N 1
ATOM 653 C CA . ARG A 1 87 ? -0.051 -1.977 -5.149 1.00 93.88 87 ARG A CA 1
ATOM 654 C C . ARG A 1 87 ? -1.114 -2.994 -4.758 1.00 93.88 87 ARG A C 1
ATOM 656 O O . ARG A 1 87 ? -1.996 -2.644 -3.988 1.00 93.88 87 ARG A O 1
ATOM 663 N N . GLN A 1 88 ? -1.003 -4.231 -5.243 1.00 93.88 88 GLN A N 1
ATOM 664 C CA . GLN A 1 88 ? -1.963 -5.290 -4.935 1.00 93.88 88 GLN A CA 1
ATOM 665 C C . GLN A 1 88 ? -2.075 -5.512 -3.423 1.00 93.88 88 GLN A C 1
ATOM 667 O O . GLN A 1 88 ? -3.169 -5.452 -2.871 1.00 93.88 88 GLN A O 1
ATOM 672 N N . GLY A 1 89 ? -0.938 -5.657 -2.734 1.00 90.44 89 GLY A N 1
ATOM 673 C CA . GLY A 1 89 ? -0.940 -5.833 -1.283 1.00 90.44 89 GLY A CA 1
ATOM 674 C C . GLY A 1 89 ? -1.549 -4.650 -0.519 1.00 90.44 89 GLY A C 1
ATOM 675 O O . GLY A 1 89 ? -2.129 -4.846 0.544 1.00 90.44 89 GLY A O 1
ATOM 676 N N . LEU A 1 90 ? -1.442 -3.420 -1.030 1.00 91.69 90 LEU A N 1
ATOM 677 C CA . LEU A 1 90 ? -2.078 -2.244 -0.424 1.00 91.69 90 LEU A CA 1
ATOM 678 C C . LEU A 1 90 ? -3.575 -2.148 -0.754 1.00 91.69 90 LEU A C 1
ATOM 680 O O . LEU A 1 90 ? -4.354 -1.769 0.116 1.00 91.69 90 LEU A O 1
ATO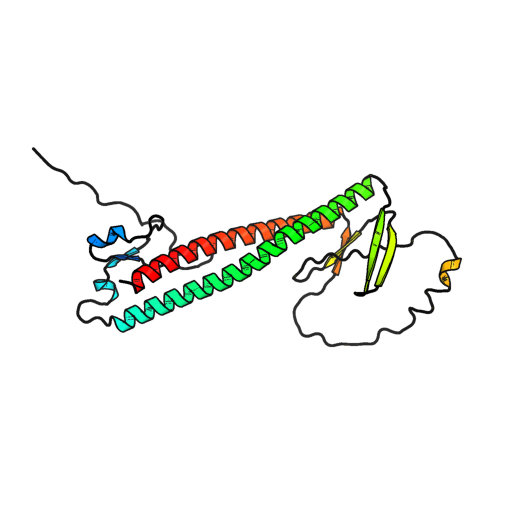M 684 N N . GLU A 1 91 ? -3.987 -2.515 -1.967 1.00 93.56 91 GLU A N 1
ATOM 685 C CA . GLU A 1 91 ? -5.396 -2.536 -2.387 1.00 93.56 91 GLU A CA 1
ATOM 686 C C . GLU A 1 91 ? -6.225 -3.576 -1.632 1.00 93.56 91 GLU A C 1
ATOM 688 O O . GLU A 1 91 ? -7.413 -3.360 -1.419 1.00 93.56 91 GLU A O 1
ATOM 693 N N . GLU A 1 92 ? -5.604 -4.660 -1.172 1.00 91.19 92 GLU A N 1
ATOM 694 C CA . GLU A 1 92 ? -6.238 -5.637 -0.282 1.00 91.19 92 GLU A CA 1
ATOM 695 C C . GLU A 1 92 ? -6.291 -5.134 1.175 1.00 91.19 92 GLU A C 1
ATOM 697 O O . GLU A 1 92 ? -7.306 -5.288 1.856 1.00 91.19 92 GLU A O 1
ATOM 702 N N . LYS A 1 93 ? -5.229 -4.464 1.647 1.00 88.06 93 LYS A N 1
ATOM 703 C CA . LYS A 1 93 ? -5.104 -3.995 3.042 1.00 88.06 93 LYS A CA 1
ATOM 704 C C . LYS A 1 93 ? -5.966 -2.787 3.386 1.00 88.06 93 LYS A C 1
ATOM 706 O O . LYS A 1 93 ? -6.462 -2.702 4.506 1.00 88.06 93 LYS A O 1
ATOM 711 N N . VAL A 1 94 ? -6.123 -1.829 2.473 1.00 93.69 94 VAL A N 1
ATOM 712 C CA . VAL A 1 94 ? -6.950 -0.631 2.711 1.00 93.69 94 VAL A CA 1
ATOM 713 C C . VAL A 1 94 ? -8.383 -1.006 3.124 1.00 93.69 94 VAL A C 1
ATOM 715 O O . VAL A 1 94 ? -8.794 -0.597 4.211 1.00 93.69 94 VAL A O 1
ATOM 718 N N . PRO A 1 95 ? -9.122 -1.847 2.374 1.00 93.81 95 PRO A N 1
ATOM 719 C CA . PRO A 1 95 ? -10.476 -2.224 2.767 1.00 93.81 95 PRO A CA 1
ATOM 720 C C . PRO A 1 95 ? -10.509 -3.182 3.972 1.00 93.81 95 PRO A C 1
ATOM 722 O O . PRO A 1 95 ? -11.533 -3.294 4.642 1.00 93.81 95 PRO A O 1
ATOM 725 N N . GLU A 1 96 ? -9.426 -3.902 4.282 1.00 87.62 96 GLU A N 1
ATOM 726 C CA . GLU A 1 96 ? -9.307 -4.665 5.537 1.00 87.62 96 GLU A CA 1
ATOM 727 C C . GLU A 1 96 ? -9.238 -3.726 6.756 1.00 87.62 96 GLU A C 1
ATOM 729 O O . GLU A 1 96 ? -9.954 -3.923 7.742 1.00 87.62 96 GLU A O 1
ATOM 734 N N . LEU A 1 97 ? -8.435 -2.660 6.670 1.00 89.69 97 LEU A N 1
ATOM 735 C CA . LEU A 1 97 ? -8.335 -1.637 7.712 1.00 89.69 97 LEU A CA 1
ATOM 736 C C . LEU A 1 97 ? -9.657 -0.884 7.897 1.00 89.69 97 LEU A C 1
ATOM 738 O O . LEU A 1 97 ? -10.078 -0.696 9.035 1.00 89.69 97 LEU A O 1
ATOM 742 N N . GLU A 1 98 ? -10.341 -0.513 6.813 1.00 92.81 98 GLU A N 1
ATOM 743 C CA . GLU A 1 98 ? -11.652 0.157 6.873 1.00 92.81 98 GLU A CA 1
ATOM 744 C C . GLU A 1 98 ? -12.707 -0.703 7.580 1.00 92.81 98 GLU A C 1
ATOM 746 O O . GLU A 1 98 ? -13.401 -0.223 8.477 1.00 92.81 98 GLU A O 1
ATOM 751 N N . ARG A 1 99 ? -12.783 -2.002 7.253 1.00 89.62 99 ARG A N 1
ATOM 752 C CA . ARG A 1 99 ? -13.677 -2.946 7.948 1.00 89.62 99 ARG A CA 1
ATOM 753 C C . ARG A 1 99 ? -13.327 -3.085 9.428 1.00 89.62 99 ARG A C 1
ATOM 755 O O . ARG A 1 99 ? -14.222 -3.159 10.266 1.00 89.62 99 ARG A O 1
ATOM 762 N N . THR A 1 100 ? -12.036 -3.100 9.753 1.00 89.12 100 THR A N 1
ATOM 763 C CA . THR A 1 100 ? -11.569 -3.198 11.143 1.00 89.12 100 THR A CA 1
ATOM 764 C C . THR A 1 100 ? -11.938 -1.945 11.941 1.00 89.12 100 THR A C 1
ATOM 766 O O . THR A 1 100 ? -12.413 -2.056 13.068 1.00 89.12 100 THR A O 1
ATOM 769 N N . ILE A 1 101 ? -11.784 -0.755 11.354 1.00 92.38 101 ILE A N 1
ATOM 770 C CA . ILE A 1 101 ? -12.197 0.512 11.976 1.00 92.38 101 ILE A CA 1
ATOM 771 C C . ILE A 1 101 ? -13.711 0.519 12.209 1.00 92.38 101 ILE A C 1
ATOM 773 O O . ILE A 1 101 ? -14.144 0.788 13.326 1.00 92.38 101 ILE A O 1
ATOM 777 N N . ALA A 1 102 ? -14.505 0.128 11.208 1.00 92.44 102 ALA A N 1
ATOM 778 C CA . ALA A 1 102 ? -15.961 0.047 11.333 1.00 92.44 102 ALA A CA 1
ATOM 779 C C . ALA A 1 102 ? -16.413 -0.923 12.444 1.00 92.44 102 ALA A C 1
ATOM 781 O O . ALA A 1 102 ? -17.397 -0.666 13.144 1.00 92.44 102 ALA A O 1
ATOM 782 N N . MET A 1 103 ? -15.682 -2.026 12.645 1.00 89.12 103 MET A N 1
ATOM 783 C CA . MET A 1 103 ? -15.916 -2.941 13.764 1.00 89.12 103 MET A CA 1
ATOM 784 C C . MET A 1 103 ? -15.651 -2.256 15.111 1.00 89.12 103 MET A C 1
ATOM 786 O O . MET A 1 103 ? -16.501 -2.307 15.998 1.00 89.12 103 MET A O 1
ATOM 790 N N . VAL A 1 104 ? -14.514 -1.568 15.263 1.00 90.31 104 VAL A N 1
ATOM 791 C CA . VAL A 1 104 ? -14.174 -0.841 16.500 1.00 90.31 104 VAL A CA 1
ATOM 792 C C . VAL A 1 104 ? -15.196 0.260 16.803 1.00 90.31 104 VAL A C 1
ATOM 794 O O . VAL A 1 104 ? -15.629 0.379 17.944 1.00 90.31 104 VAL A O 1
ATOM 797 N N . GLU A 1 105 ? -15.645 1.012 15.798 1.00 92.88 105 GLU A N 1
ATOM 798 C CA . GLU A 1 105 ? -16.706 2.021 15.952 1.00 92.88 105 GLU A CA 1
ATOM 799 C C . GLU A 1 105 ? -18.041 1.398 16.375 1.00 92.88 105 GLU A C 1
ATOM 801 O O . GLU A 1 105 ? -18.783 1.967 17.175 1.00 92.88 105 GLU A O 1
ATOM 806 N N . THR A 1 106 ? -18.354 0.204 15.869 1.00 91.06 106 THR A N 1
ATOM 807 C CA . THR A 1 106 ? -19.552 -0.534 16.283 1.00 91.06 106 THR A CA 1
ATOM 808 C C . THR A 1 106 ? -19.457 -0.969 17.743 1.00 91.06 106 THR A C 1
ATOM 810 O O . THR A 1 106 ? -20.432 -0.820 18.477 1.00 91.06 106 THR A O 1
ATOM 813 N N . LEU A 1 107 ? -18.289 -1.439 18.191 1.00 89.44 107 LEU A N 1
ATOM 814 C CA . LEU A 1 107 ? -18.049 -1.779 19.597 1.00 89.44 107 LEU A CA 1
ATOM 815 C C . LEU A 1 107 ? -18.122 -0.545 20.508 1.00 89.44 107 LEU A C 1
ATOM 817 O O . LEU A 1 107 ? -18.729 -0.617 21.572 1.00 89.44 107 LEU A O 1
ATOM 821 N N . GLN A 1 108 ? -17.577 0.598 20.077 1.00 91.06 108 GLN A N 1
ATOM 822 C CA . GLN A 1 108 ? -17.702 1.873 20.797 1.00 91.06 108 GLN A CA 1
ATOM 823 C C . GLN A 1 108 ? -19.166 2.298 20.944 1.00 91.06 108 GLN A C 1
ATOM 825 O O . GLN A 1 108 ? -19.606 2.603 22.049 1.00 91.06 108 GLN A O 1
ATOM 830 N N . ARG A 1 109 ? -19.948 2.239 19.859 1.00 92.69 109 ARG A N 1
ATOM 831 C CA . ARG A 1 109 ? -21.377 2.583 19.882 1.00 92.69 109 ARG A CA 1
ATOM 832 C C . ARG A 1 109 ? -22.170 1.685 20.831 1.00 92.69 109 ARG A C 1
ATOM 834 O O . ARG A 1 109 ? -22.998 2.182 21.586 1.00 92.69 109 ARG A O 1
ATOM 841 N N . LYS A 1 110 ? -21.910 0.373 20.808 1.00 90.75 110 LYS A N 1
ATOM 842 C CA . LYS A 1 110 ? -22.564 -0.584 21.715 1.00 90.75 110 LYS A CA 1
ATOM 843 C C . LYS A 1 110 ? -22.192 -0.340 23.175 1.00 90.75 110 LYS A C 1
ATOM 845 O O . LYS A 1 110 ? -23.063 -0.402 24.036 1.00 90.75 110 LYS A O 1
ATOM 850 N N . LYS A 1 111 ? -20.930 0.018 23.443 1.00 88.50 111 LYS A N 1
ATOM 851 C CA . LYS A 1 111 ? -20.479 0.432 24.776 1.00 88.50 111 LYS A CA 1
ATOM 852 C C . LYS A 1 111 ? -21.221 1.682 25.262 1.00 88.50 111 LYS A C 1
ATOM 854 O O . LYS A 1 111 ? -21.719 1.690 26.379 1.00 88.50 111 LYS A O 1
ATOM 859 N N . GLU A 1 112 ? -21.325 2.723 24.436 1.00 91.19 112 GLU A N 1
ATOM 860 C CA . GLU A 1 112 ? -22.036 3.963 24.793 1.00 91.19 112 GLU A CA 1
ATOM 861 C C . GLU A 1 112 ? -23.540 3.744 25.013 1.00 91.19 112 GLU A C 1
ATOM 863 O O . GLU A 1 112 ? -24.137 4.368 25.889 1.00 91.19 112 GLU A O 1
ATOM 868 N N . ALA A 1 113 ? -24.145 2.832 24.246 1.00 91.44 113 ALA A N 1
ATOM 869 C CA . ALA A 1 113 ? -25.537 2.421 24.403 1.00 91.44 113 ALA A CA 1
ATOM 870 C C . ALA A 1 113 ? -25.765 1.435 25.566 1.00 91.44 113 ALA A C 1
ATOM 872 O O . ALA A 1 113 ? -26.917 1.148 25.891 1.00 91.44 113 ALA A O 1
ATOM 873 N N . ASN A 1 114 ? -24.692 0.929 26.190 1.00 90.50 114 ASN A N 1
ATOM 874 C CA . ASN A 1 114 ? -24.722 -0.126 27.203 1.00 90.50 114 ASN A CA 1
ATOM 875 C C . ASN A 1 114 ? -25.543 -1.352 26.744 1.00 90.50 114 ASN A C 1
ATOM 877 O O . ASN A 1 114 ? -26.359 -1.892 27.494 1.00 90.50 114 ASN A O 1
ATOM 881 N N . GLU A 1 115 ? -25.355 -1.734 25.476 1.00 91.00 115 GLU A N 1
ATOM 882 C CA . GLU A 1 115 ? -26.066 -2.816 24.793 1.00 91.00 115 GLU A CA 1
ATOM 883 C C . GLU A 1 115 ? -25.184 -4.069 24.727 1.00 91.00 115 GLU A C 1
ATOM 885 O O . GLU A 1 115 ? -24.112 -4.053 24.111 1.00 91.00 115 GLU A O 1
ATOM 890 N N . SER A 1 116 ? -25.658 -5.165 25.326 1.00 89.44 116 SER A N 1
ATOM 891 C CA . SER A 1 116 ? -25.022 -6.470 25.172 1.00 89.44 116 SER A CA 1
ATOM 892 C C . SER A 1 116 ? -25.287 -7.048 23.783 1.00 89.44 116 SER A C 1
ATOM 894 O O . SER A 1 116 ? -26.253 -6.702 23.102 1.00 89.44 116 SER A O 1
ATOM 896 N N . PHE A 1 117 ? -24.405 -7.928 23.321 1.00 87.69 117 PHE A N 1
ATOM 897 C CA . PHE A 1 117 ? -24.598 -8.592 22.039 1.00 87.69 117 PHE A CA 1
ATOM 898 C C . PHE A 1 117 ? -24.125 -10.034 22.054 1.00 87.69 117 PHE A C 1
ATOM 900 O O . PHE A 1 117 ? -23.080 -10.359 22.616 1.00 87.69 117 PHE A O 1
ATOM 907 N N . ASP A 1 118 ? -24.865 -10.877 21.345 1.00 89.00 118 ASP A N 1
ATOM 908 C CA . ASP A 1 118 ? -24.448 -12.242 21.076 1.00 89.00 118 ASP A CA 1
ATOM 909 C C . ASP A 1 118 ? -23.383 -12.264 19.986 1.00 89.00 118 ASP A C 1
ATOM 911 O O . ASP A 1 118 ? -23.494 -11.608 18.943 1.00 89.00 118 ASP A O 1
ATOM 915 N N . THR A 1 119 ? -22.339 -13.048 20.217 1.00 88.25 119 THR A N 1
ATOM 916 C CA . THR A 1 119 ? -21.312 -13.311 19.219 1.00 88.25 119 THR A CA 1
ATOM 917 C C . THR A 1 119 ? -20.890 -14.772 19.246 1.00 88.25 119 THR A C 1
ATOM 919 O O . THR A 1 119 ? -21.094 -15.504 20.217 1.00 88.25 119 THR A O 1
ATOM 922 N N . THR A 1 120 ? -20.314 -15.210 18.133 1.00 88.25 120 THR A N 1
ATOM 923 C CA . THR A 1 120 ? -19.745 -16.548 17.993 1.00 88.25 120 THR A CA 1
ATOM 924 C C . THR A 1 120 ? -18.230 -16.427 17.995 1.00 88.25 120 THR A C 1
ATOM 926 O O . THR A 1 120 ? -17.645 -15.803 17.113 1.00 88.25 120 THR A O 1
ATOM 929 N N . PHE A 1 121 ? -17.600 -17.016 19.002 1.00 86.75 121 PHE A N 1
ATOM 930 C CA . PHE A 1 121 ? -16.159 -17.059 19.171 1.00 86.75 121 PHE A CA 1
ATOM 931 C C . PHE A 1 121 ? -15.590 -18.315 18.525 1.00 86.75 121 PHE A C 1
ATOM 933 O O . PHE A 1 121 ? -16.052 -19.427 18.783 1.00 86.75 121 PHE A O 1
ATOM 940 N N . GLU A 1 122 ? -14.560 -18.142 17.710 1.00 83.62 122 GLU A N 1
ATOM 941 C CA . GLU A 1 122 ? -13.790 -19.243 17.145 1.00 83.62 122 GLU A CA 1
ATOM 942 C C . GLU A 1 122 ? -12.727 -19.702 18.155 1.00 83.62 122 GLU A C 1
ATOM 944 O O . GLU A 1 122 ? -11.853 -18.930 18.546 1.00 83.62 122 GLU A O 1
ATOM 949 N N . LEU A 1 123 ? -12.819 -20.958 18.603 1.00 83.00 123 LEU A N 1
ATOM 950 C CA . LEU A 1 123 ? -11.842 -21.596 19.499 1.00 83.00 123 LEU A CA 1
ATOM 951 C C . LEU A 1 123 ? -10.779 -22.372 18.706 1.00 83.00 123 LEU A C 1
ATOM 953 O O . LEU A 1 123 ? -9.632 -22.477 19.134 1.00 83.00 123 LEU A O 1
ATOM 957 N N . SER A 1 124 ? -11.186 -22.947 17.571 1.00 85.12 124 SER A N 1
ATOM 958 C CA . SER A 1 124 ? -10.339 -23.616 16.576 1.00 85.12 124 SER A CA 1
ATOM 959 C C . SER A 1 124 ? -11.077 -23.669 15.234 1.00 85.12 124 SER A C 1
ATOM 961 O O . SER A 1 124 ? -12.292 -23.479 15.226 1.00 85.12 124 SER A O 1
ATOM 963 N N . ASP A 1 125 ? -10.390 -24.043 14.152 1.00 81.00 125 ASP A N 1
ATOM 964 C CA . ASP A 1 125 ? -10.923 -24.107 12.778 1.00 81.00 125 ASP A CA 1
ATOM 965 C C . ASP A 1 125 ? -12.269 -24.855 12.637 1.00 81.00 125 ASP A C 1
ATOM 967 O O . ASP A 1 125 ? -13.023 -24.621 11.696 1.00 81.00 125 ASP A O 1
ATOM 971 N N . THR A 1 126 ? -12.585 -25.775 13.557 1.00 92.25 126 THR A N 1
ATOM 972 C CA . THR A 1 126 ? -13.841 -26.546 13.558 1.00 92.25 126 THR A CA 1
ATOM 973 C C . THR A 1 126 ? -14.656 -26.409 14.847 1.00 92.25 126 THR A C 1
ATOM 975 O O . THR A 1 126 ? -15.626 -27.146 15.028 1.00 92.25 126 THR A O 1
ATOM 978 N N . LEU A 1 127 ? -14.265 -25.529 15.776 1.00 91.75 127 LEU A N 1
ATOM 979 C CA . LEU A 1 127 ? -14.928 -25.368 17.074 1.00 91.75 127 LEU A CA 1
ATOM 980 C C . LEU A 1 127 ? -15.285 -23.907 17.321 1.00 91.75 127 LEU A C 1
ATOM 982 O O . LEU A 1 127 ? -14.411 -23.049 17.439 1.00 91.75 127 LEU A O 1
ATOM 986 N N . TYR A 1 128 ? -16.578 -23.672 17.504 1.00 88.31 128 TYR A N 1
ATOM 987 C CA . TYR A 1 128 ? -17.143 -22.363 17.781 1.00 88.31 128 TYR A CA 1
ATOM 988 C C . TYR A 1 128 ? -17.932 -22.403 19.089 1.00 88.31 128 TYR A C 1
ATOM 990 O O . TYR A 1 128 ? -18.584 -23.404 19.393 1.00 88.31 128 TYR A O 1
ATOM 998 N N . ALA A 1 129 ? -17.889 -21.317 19.853 1.00 91.12 129 ALA A N 1
ATOM 999 C CA . ALA A 1 129 ? -18.714 -21.123 21.038 1.00 91.12 129 ALA A CA 1
ATOM 1000 C C . ALA A 1 129 ? -19.542 -19.852 20.899 1.00 91.12 129 ALA A C 1
ATOM 1002 O O . ALA A 1 129 ? -19.031 -18.800 20.533 1.00 91.12 129 ALA A O 1
ATOM 1003 N N . THR A 1 130 ? -20.824 -19.941 21.224 1.00 91.19 130 THR A N 1
ATOM 1004 C CA . THR A 1 130 ? -21.711 -18.781 21.313 1.00 91.19 130 THR A CA 1
ATOM 1005 C C . THR A 1 130 ? -21.635 -18.188 22.712 1.00 91.19 130 THR A C 1
ATOM 1007 O O . THR A 1 130 ? -21.658 -18.933 23.695 1.00 91.19 130 THR A O 1
ATOM 1010 N N . GLY A 1 131 ? -21.580 -16.866 22.815 1.00 89.19 131 GLY A N 1
ATOM 1011 C CA . GLY A 1 131 ? -21.623 -16.176 24.097 1.00 89.19 131 GLY A CA 1
ATOM 1012 C C . GLY A 1 131 ? -22.146 -14.754 23.964 1.00 89.19 131 GLY A C 1
ATOM 1013 O O . GLY A 1 131 ? -21.977 -14.118 22.924 1.00 89.19 131 GLY A O 1
ATOM 1014 N N . GLU A 1 132 ? -22.758 -14.275 25.039 1.00 90.00 132 GLU A N 1
ATOM 1015 C CA . GLU A 1 132 ? -23.194 -12.890 25.181 1.00 90.00 132 GLU A CA 1
ATOM 1016 C C . GLU A 1 132 ? -22.035 -12.041 25.726 1.00 90.00 132 GLU A C 1
ATOM 1018 O O . GLU A 1 132 ? -21.340 -12.436 26.668 1.00 90.00 132 GLU A O 1
ATOM 1023 N N . VAL A 1 133 ? -21.808 -10.878 25.118 1.00 88.06 133 VAL A N 1
ATOM 1024 C CA . VAL A 1 133 ? -20.802 -9.895 25.532 1.00 88.06 133 VAL A CA 1
ATOM 1025 C C . VAL A 1 133 ? -21.518 -8.675 26.090 1.00 88.06 133 VAL A C 1
ATOM 1027 O O . VAL A 1 133 ? -22.248 -8.012 25.359 1.00 88.06 133 VAL A O 1
ATOM 1030 N N . GLU A 1 134 ? -21.302 -8.379 27.373 1.00 83.38 134 GLU A N 1
ATOM 1031 C CA . GLU A 1 134 ? -21.959 -7.263 28.071 1.00 83.38 134 GLU A CA 1
ATOM 1032 C C . GLU A 1 134 ? -21.312 -5.903 27.755 1.00 83.38 134 GLU A C 1
ATOM 1034 O O . GLU A 1 134 ? -22.003 -4.965 27.374 1.00 83.38 134 GLU A O 1
ATOM 1039 N N . GLU A 1 135 ? -19.987 -5.786 27.881 1.00 85.00 135 GLU A N 1
ATOM 1040 C CA . GLU A 1 135 ? -19.242 -4.560 27.572 1.00 85.00 135 GLU A CA 1
ATOM 1041 C C . GLU A 1 135 ? -17.828 -4.902 27.081 1.00 85.00 135 GLU A C 1
ATOM 1043 O O . GLU A 1 135 ? -17.223 -5.887 27.506 1.00 85.00 135 GLU A O 1
ATOM 1048 N N . VAL A 1 136 ? -17.285 -4.064 26.194 1.00 85.88 136 VAL A N 1
ATOM 1049 C CA . VAL A 1 136 ? -15.904 -4.151 25.710 1.00 85.88 136 VAL A CA 1
ATOM 1050 C C . VAL A 1 136 ? -15.145 -2.883 26.087 1.00 85.88 136 VAL A C 1
ATOM 1052 O O . VAL A 1 136 ? -15.481 -1.798 25.622 1.00 85.88 136 VAL A O 1
ATOM 1055 N N . GLU A 1 137 ? -14.096 -2.998 26.900 1.00 84.50 137 GLU A N 1
ATOM 1056 C CA . GLU A 1 137 ? -13.248 -1.853 27.271 1.00 84.50 137 GLU A CA 1
ATOM 1057 C C . GLU A 1 137 ? -12.007 -1.730 26.382 1.00 84.50 137 GLU A C 1
ATOM 1059 O O . GLU A 1 137 ? -11.668 -0.640 25.902 1.00 84.50 137 GLU A O 1
ATOM 1064 N N . GLU A 1 138 ? -11.356 -2.862 26.133 1.00 86.06 138 GLU A N 1
ATOM 1065 C CA . GLU A 1 138 ? -10.088 -2.947 25.423 1.00 86.06 138 GLU A CA 1
ATOM 1066 C C . GLU A 1 138 ? -10.144 -3.981 24.306 1.00 86.06 138 GLU A C 1
ATOM 1068 O O . GLU A 1 138 ? -10.970 -4.894 24.287 1.00 86.06 138 GLU A O 1
ATOM 1073 N N . VAL A 1 139 ? -9.237 -3.816 23.353 1.00 86.06 139 VAL A N 1
ATOM 1074 C CA . VAL A 1 139 ? -9.097 -4.677 22.194 1.00 86.06 139 VAL A CA 1
ATOM 1075 C C . VAL A 1 139 ? -7.637 -5.025 21.956 1.00 86.06 139 VAL A C 1
ATOM 1077 O O . VAL A 1 139 ? -6.746 -4.198 22.148 1.00 86.06 139 VAL A O 1
ATOM 1080 N N . TYR A 1 140 ? -7.383 -6.248 21.501 1.00 83.75 140 TYR A N 1
ATOM 1081 C CA . TYR A 1 140 ? -6.034 -6.725 21.218 1.00 83.75 140 TYR A CA 1
ATOM 1082 C C . TYR A 1 140 ? -5.684 -6.514 19.745 1.00 83.75 140 TYR A C 1
ATOM 1084 O O . TYR A 1 140 ? -6.389 -6.966 18.842 1.00 83.75 140 TYR A O 1
ATOM 1092 N N . VAL A 1 141 ? -4.575 -5.819 19.494 1.00 82.81 141 VAL A N 1
ATOM 1093 C CA . VAL A 1 141 ? -4.097 -5.497 18.144 1.00 82.81 141 VAL A CA 1
ATOM 1094 C C . VAL A 1 141 ? -2.762 -6.189 17.892 1.00 82.81 141 VAL A C 1
ATOM 1096 O O . VAL A 1 141 ? -1.802 -6.008 18.644 1.00 82.81 141 VAL A O 1
ATOM 1099 N N . TRP A 1 142 ? -2.677 -6.945 16.796 1.00 81.94 142 TRP A N 1
ATOM 1100 C CA . TRP A 1 142 ? -1.432 -7.555 16.332 1.00 81.94 142 TRP A CA 1
ATOM 1101 C C . TRP A 1 142 ? -0.560 -6.523 15.597 1.00 81.94 142 TRP A C 1
ATOM 1103 O O . TRP A 1 142 ? -1.002 -5.898 14.630 1.00 81.94 142 TRP A O 1
ATOM 1113 N N . LEU A 1 143 ? 0.687 -6.318 16.039 1.00 73.50 143 LEU A N 1
ATOM 1114 C CA . LEU A 1 143 ? 1.586 -5.288 15.488 1.00 73.50 143 LEU A CA 1
ATOM 1115 C C . LEU A 1 143 ? 2.536 -5.776 14.373 1.00 73.50 143 LEU A C 1
ATOM 1117 O O . LEU A 1 143 ? 3.410 -5.020 13.950 1.00 73.50 143 LEU A O 1
ATOM 1121 N N . GLY A 1 144 ? 2.347 -6.986 13.839 1.00 61.16 144 GLY A N 1
ATOM 1122 C CA . GLY A 1 144 ? 3.159 -7.549 12.749 1.00 61.16 144 GLY A CA 1
ATOM 1123 C C . GLY A 1 144 ? 2.391 -7.763 11.438 1.00 61.16 144 GLY A C 1
ATOM 1124 O O . GLY A 1 144 ? 1.427 -8.510 11.440 1.00 61.16 144 GLY A O 1
ATOM 1125 N N . VAL A 1 145 ? 2.852 -7.122 10.347 1.00 44.00 145 VAL A N 1
ATOM 1126 C CA . VAL A 1 145 ? 2.621 -7.292 8.875 1.00 44.00 145 VAL A CA 1
ATOM 1127 C C . VAL A 1 145 ? 1.185 -7.491 8.320 1.00 44.00 145 VAL A C 1
ATOM 1129 O O . VAL A 1 145 ? 0.919 -7.089 7.182 1.00 44.00 145 VAL A O 1
ATOM 1132 N N . SER A 1 146 ? 0.231 -7.967 9.106 1.00 44.31 146 SER A N 1
ATOM 1133 C CA . SER A 1 146 ? -1.200 -8.054 8.822 1.00 44.31 146 SER A CA 1
ATOM 1134 C C . SER A 1 146 ? -1.949 -7.642 10.085 1.00 44.31 146 SER A C 1
ATOM 1136 O O . SER A 1 146 ? -1.796 -8.286 11.125 1.00 44.31 146 SER A O 1
ATOM 1138 N N . SER A 1 147 ? -2.744 -6.573 10.018 1.00 43.22 147 SER A N 1
ATOM 1139 C CA . SER A 1 147 ? -3.603 -6.143 11.128 1.00 43.22 147 SER A CA 1
ATOM 1140 C C . SER A 1 147 ? -4.798 -7.094 11.257 1.00 43.22 147 SER A C 1
ATOM 1142 O O . SER A 1 147 ? -5.939 -6.674 11.110 1.00 43.22 147 SER A O 1
ATOM 1144 N N . ARG A 1 148 ? -4.555 -8.386 11.506 1.00 37.12 148 ARG A N 1
ATOM 1145 C CA . ARG A 1 148 ? -5.627 -9.326 11.822 1.00 37.12 148 ARG A CA 1
ATOM 1146 C C . ARG A 1 148 ? -6.053 -9.057 13.259 1.00 37.12 148 ARG A C 1
ATOM 1148 O O . ARG A 1 148 ? -5.288 -9.266 14.199 1.00 37.12 148 ARG A O 1
ATOM 1155 N N . PHE A 1 149 ? -7.260 -8.537 13.407 1.00 42.41 149 PHE A N 1
ATOM 1156 C CA . PHE A 1 149 ? -7.868 -8.270 14.698 1.00 42.41 149 PHE A CA 1
ATOM 1157 C C . PHE A 1 149 ? -8.450 -9.571 15.249 1.00 42.41 149 PHE A C 1
ATOM 1159 O O . PHE A 1 149 ? -9.273 -10.206 14.597 1.00 42.41 149 PHE A O 1
ATOM 1166 N N . SER A 1 150 ? -7.991 -9.992 16.424 1.00 39.22 150 SER A N 1
ATOM 1167 C CA . SER A 1 150 ? -8.579 -11.119 17.146 1.00 39.22 150 SER A CA 1
ATOM 1168 C C . SER A 1 150 ? -9.193 -10.568 18.415 1.00 39.22 150 SER A C 1
ATOM 1170 O O . SER A 1 150 ? -8.496 -10.040 19.280 1.00 39.22 150 SER A O 1
ATOM 1172 N N . PHE A 1 151 ? -10.515 -10.650 18.494 1.00 38.34 151 PHE A N 1
ATOM 1173 C CA . PHE A 1 151 ? -11.230 -10.253 19.687 1.00 38.34 151 PHE A CA 1
ATOM 1174 C C . PHE A 1 151 ? -11.102 -11.369 20.727 1.00 38.34 151 PHE A C 1
ATOM 1176 O O . PHE A 1 151 ? -11.758 -12.400 20.620 1.00 38.34 151 PHE A O 1
ATOM 1183 N N . PHE A 1 152 ? -10.241 -11.169 21.721 1.00 39.50 152 PHE A N 1
ATOM 1184 C CA . PHE A 1 152 ? -10.337 -11.886 22.988 1.00 39.50 152 PHE A CA 1
ATOM 1185 C C . PHE A 1 152 ? -11.142 -10.993 23.924 1.00 39.50 152 PHE A C 1
ATOM 1187 O O . PHE A 1 152 ? -10.607 -10.062 24.521 1.00 39.50 152 PHE A O 1
ATOM 1194 N N . GLY A 1 153 ? -12.453 -11.218 23.975 1.00 35.81 153 GLY A N 1
ATOM 1195 C CA . GLY A 1 153 ? -13.260 -10.647 25.040 1.00 35.81 153 GLY A CA 1
ATOM 1196 C C . GLY A 1 153 ? -12.906 -11.366 26.332 1.00 35.81 153 GLY A C 1
ATOM 1197 O O . GLY A 1 153 ? -12.990 -12.595 26.379 1.00 35.81 153 GLY A O 1
ATOM 1198 N N . ASP A 1 154 ? -12.540 -10.619 27.372 1.00 33.03 154 ASP A N 1
ATOM 1199 C CA . ASP A 1 154 ? -12.628 -11.106 28.748 1.00 33.03 154 ASP A CA 1
ATOM 1200 C C . ASP A 1 154 ? -14.114 -11.334 29.066 1.00 33.03 154 ASP A C 1
ATOM 1202 O O . ASP A 1 154 ? -14.803 -10.516 29.672 1.00 33.03 154 ASP A O 1
ATOM 1206 N N . VAL A 1 155 ? -14.643 -12.463 28.600 1.00 39.88 155 VAL A N 1
ATOM 1207 C CA . VAL A 1 155 ? -15.897 -13.005 29.102 1.00 39.88 155 VAL A CA 1
ATOM 1208 C C . VAL A 1 155 ? -15.626 -13.441 30.540 1.00 39.88 155 VAL A C 1
ATOM 1210 O O . VAL A 1 155 ? -14.630 -14.100 30.833 1.00 39.88 155 VAL A O 1
ATOM 1213 N N . VAL A 1 156 ? -16.564 -13.113 31.425 1.00 34.56 156 VAL A N 1
ATOM 1214 C CA . VAL A 1 156 ? -16.657 -13.498 32.842 1.00 34.56 156 VAL A CA 1
ATOM 1215 C C . VAL A 1 156 ? -16.133 -12.457 33.836 1.00 34.56 156 VAL A C 1
ATOM 1217 O O . VAL A 1 156 ? -15.106 -12.614 34.498 1.00 34.56 156 VAL A O 1
ATOM 1220 N N . ARG A 1 157 ? -17.005 -11.491 34.145 1.00 36.91 157 ARG A N 1
ATOM 1221 C CA . ARG A 1 157 ? -17.060 -10.926 35.496 1.00 36.91 157 ARG A CA 1
ATOM 1222 C C . ARG A 1 157 ? -18.497 -10.814 36.006 1.00 36.91 157 ARG A C 1
ATOM 1224 O O . ARG A 1 157 ? -19.032 -9.718 36.038 1.00 36.91 157 ARG A O 1
ATOM 1231 N N . ARG A 1 158 ? -19.056 -11.914 36.548 1.00 34.84 158 ARG A N 1
ATOM 1232 C CA . ARG A 1 158 ? -19.765 -11.918 37.856 1.00 34.84 158 ARG A CA 1
ATOM 1233 C C . ARG A 1 158 ? -20.292 -13.294 38.304 1.00 34.84 158 ARG A C 1
ATOM 1235 O O . ARG A 1 158 ? -21.123 -13.923 37.674 1.00 34.84 158 ARG A O 1
ATOM 1242 N N . ARG A 1 159 ? -19.840 -13.669 39.508 1.00 36.09 159 ARG A N 1
ATOM 1243 C CA . ARG A 1 159 ? -20.577 -14.351 40.593 1.00 36.09 159 ARG A CA 1
ATOM 1244 C C . ARG A 1 159 ? -21.416 -15.594 40.238 1.00 36.09 159 ARG A C 1
ATOM 1246 O O . ARG A 1 159 ? -22.633 -15.580 40.337 1.00 36.09 159 ARG A O 1
ATOM 1253 N N . SER A 1 160 ? -20.749 -16.735 40.087 1.00 32.47 160 SER A N 1
ATOM 1254 C CA . SER A 1 160 ? -21.277 -18.006 40.601 1.00 32.47 160 SER A CA 1
ATOM 1255 C C . SER A 1 160 ? -20.120 -18.896 41.049 1.00 32.47 160 SER A C 1
ATOM 1257 O O . SER A 1 160 ? -19.286 -19.318 40.251 1.00 32.47 160 SER A O 1
ATOM 1259 N N . LEU A 1 161 ? -20.049 -19.170 42.355 1.00 40.31 161 LEU A N 1
ATOM 1260 C CA . LEU A 1 161 ? -19.033 -20.025 42.986 1.00 40.31 161 LEU A CA 1
ATOM 1261 C C . LEU A 1 161 ? -19.051 -21.481 42.468 1.00 40.31 161 LEU A C 1
ATOM 1263 O O . LEU A 1 161 ? -18.130 -22.238 42.768 1.00 40.31 161 LEU A O 1
ATOM 1267 N N . ALA A 1 162 ? -20.047 -21.870 41.665 1.00 40.97 162 ALA A N 1
ATOM 1268 C CA . ALA A 1 162 ? -20.185 -23.219 41.118 1.00 40.97 162 ALA A CA 1
ATOM 1269 C C . ALA A 1 162 ? -19.269 -23.502 39.908 1.00 40.97 162 ALA A C 1
ATOM 1271 O O . ALA A 1 162 ? -18.838 -24.638 39.724 1.00 40.97 162 ALA A O 1
ATOM 1272 N N . ALA A 1 163 ? -18.884 -22.485 39.126 1.00 35.69 163 ALA A N 1
ATOM 1273 C CA . ALA A 1 163 ? -18.068 -22.667 37.914 1.00 35.69 163 ALA A CA 1
ATOM 1274 C C . ALA A 1 163 ? -16.559 -22.852 38.192 1.00 35.69 163 ALA A C 1
ATOM 1276 O O . ALA A 1 163 ? -15.755 -23.028 37.279 1.00 35.69 163 ALA A O 1
ATOM 1277 N N . ARG A 1 164 ? -16.156 -22.847 39.468 1.00 33.56 164 ARG A N 1
ATOM 1278 C CA . ARG A 1 164 ? -14.752 -22.907 39.900 1.00 33.56 164 ARG A CA 1
ATOM 1279 C C . ARG A 1 164 ? -14.156 -24.324 39.929 1.00 33.56 164 ARG A C 1
ATOM 1281 O O . ARG A 1 164 ? -12.964 -24.456 40.177 1.00 33.56 164 ARG A O 1
ATOM 1288 N N . ARG A 1 165 ? -14.952 -25.377 39.688 1.00 35.16 165 ARG A N 1
ATOM 1289 C CA . ARG A 1 165 ? -14.495 -26.787 39.758 1.00 35.16 165 ARG A CA 1
ATOM 1290 C C . ARG A 1 165 ? -14.238 -27.465 38.412 1.00 35.16 165 ARG A C 1
ATOM 1292 O O . ARG A 1 165 ? -13.609 -28.513 38.415 1.00 35.16 165 ARG A O 1
ATOM 1299 N N . ILE A 1 166 ? -14.684 -26.894 37.291 1.00 41.88 166 ILE A N 1
ATOM 1300 C CA . ILE A 1 166 ? -14.559 -27.547 35.971 1.00 41.88 166 ILE A CA 1
ATOM 1301 C C . ILE A 1 166 ? -13.377 -26.980 35.165 1.00 41.88 166 ILE A C 1
ATOM 1303 O O . ILE A 1 166 ? -12.744 -27.703 34.404 1.00 41.88 166 ILE A O 1
ATOM 1307 N N . LEU A 1 167 ? -12.999 -25.716 35.386 1.00 36.12 167 LEU A N 1
ATOM 1308 C CA . LEU A 1 167 ? -11.906 -25.074 34.641 1.00 36.12 167 LEU A CA 1
ATOM 1309 C C . LEU A 1 167 ? -10.514 -25.237 35.280 1.00 36.12 167 LEU A C 1
ATOM 1311 O O . LEU A 1 167 ? -9.514 -25.047 34.593 1.00 36.12 167 LEU A O 1
ATOM 1315 N N . SER A 1 168 ? -10.406 -25.654 36.551 1.00 33.09 168 SER A N 1
ATOM 1316 C CA . SER A 1 168 ? -9.089 -25.894 37.173 1.00 33.09 168 SER A CA 1
ATOM 1317 C C . SER A 1 168 ? -8.442 -27.222 36.760 1.00 33.09 168 SER A C 1
ATOM 1319 O O . SER A 1 168 ? -7.266 -27.424 37.042 1.00 33.09 168 SER A O 1
ATOM 1321 N N . SER A 1 169 ? -9.182 -28.137 36.124 1.00 33.59 169 SER A N 1
ATOM 1322 C CA . SER A 1 169 ? -8.668 -29.450 35.703 1.00 33.59 169 SER A CA 1
ATOM 1323 C C . SER A 1 169 ? -8.154 -29.488 34.263 1.00 33.59 169 SER A C 1
ATOM 1325 O O . SER A 1 169 ? -7.508 -30.459 33.890 1.00 33.59 169 SER A O 1
ATOM 1327 N N . ILE A 1 170 ? -8.418 -28.454 33.456 1.00 43.12 170 ILE A N 1
ATOM 1328 C CA . ILE A 1 170 ? -7.990 -28.395 32.045 1.00 43.12 170 ILE A CA 1
ATOM 1329 C C . ILE A 1 170 ? -6.757 -27.488 31.868 1.00 43.12 170 ILE A C 1
ATOM 1331 O O . ILE A 1 170 ? -5.968 -27.688 30.952 1.00 43.12 170 ILE A O 1
ATOM 1335 N N . PHE A 1 171 ? -6.519 -26.550 32.792 1.00 34.66 171 PHE A N 1
ATOM 1336 C CA . PHE A 1 171 ? -5.430 -25.564 32.725 1.00 34.66 171 PHE A CA 1
ATOM 1337 C C . PHE A 1 171 ? -4.295 -25.815 33.738 1.00 34.66 171 PHE A C 1
ATOM 1339 O O . PHE A 1 171 ? -3.749 -24.888 34.330 1.00 34.66 171 PHE A O 1
ATOM 1346 N N . ALA A 1 172 ? -3.922 -27.078 33.947 1.00 34.53 172 ALA A N 1
ATOM 1347 C CA . ALA A 1 172 ? -2.754 -27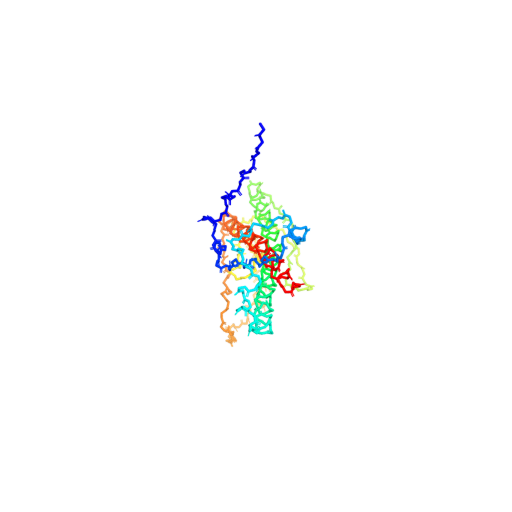.446 34.748 1.00 34.53 172 ALA A CA 1
ATOM 1348 C C . ALA A 1 172 ? -1.764 -28.275 33.918 1.00 34.53 172 ALA A C 1
ATOM 1350 O O . ALA A 1 172 ? -1.585 -29.466 34.150 1.00 34.53 172 ALA A O 1
ATOM 1351 N N . LEU A 1 173 ? -1.106 -27.639 32.946 1.00 34.41 173 LEU A N 1
ATOM 1352 C CA . LEU A 1 173 ? 0.114 -28.167 32.333 1.00 34.41 173 LEU A CA 1
ATOM 1353 C C . LEU A 1 173 ? 1.187 -27.066 32.336 1.00 34.41 173 LEU A C 1
ATOM 1355 O O . LEU A 1 173 ? 0.899 -25.935 31.938 1.00 34.41 173 LEU A O 1
ATOM 1359 N N . PRO A 1 174 ? 2.407 -27.360 32.821 1.00 33.44 174 PRO A N 1
ATOM 1360 C CA . PRO A 1 174 ? 3.462 -26.373 32.964 1.00 33.44 174 PRO A CA 1
ATOM 1361 C C . PRO A 1 174 ? 4.023 -26.028 31.581 1.00 33.44 174 PRO A C 1
ATOM 1363 O O . PRO A 1 174 ? 4.491 -26.892 30.841 1.00 33.44 174 PRO A O 1
ATOM 1366 N N . LEU A 1 175 ? 3.977 -24.744 31.229 1.00 39.69 175 LEU A N 1
ATOM 1367 C CA . LEU A 1 175 ? 4.608 -24.192 30.033 1.00 39.69 175 LEU A CA 1
ATOM 1368 C C . LEU A 1 175 ? 6.136 -24.228 30.183 1.00 39.69 175 LEU A C 1
ATOM 1370 O O . LEU A 1 175 ? 6.763 -23.258 30.598 1.00 39.69 175 LEU A O 1
ATOM 1374 N N . THR A 1 176 ? 6.749 -25.343 29.799 1.00 41.88 176 THR A N 1
ATOM 1375 C CA . THR A 1 176 ? 8.160 -25.393 29.402 1.00 41.88 176 THR A CA 1
ATOM 1376 C C . THR A 1 176 ? 8.248 -25.974 28.001 1.00 41.88 176 THR A C 1
ATOM 1378 O O . THR A 1 176 ? 8.436 -27.175 27.827 1.00 41.88 176 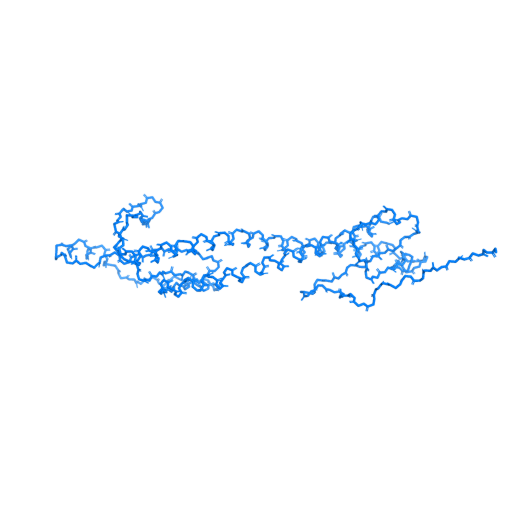THR A O 1
ATOM 1381 N N . LEU A 1 177 ? 8.119 -25.125 26.982 1.00 31.77 177 LEU A N 1
ATOM 1382 C CA . LEU A 1 177 ? 8.598 -25.462 25.647 1.00 31.77 177 LEU A CA 1
ATOM 1383 C C . LEU A 1 177 ? 9.262 -24.231 25.030 1.00 31.77 177 LEU A C 1
ATOM 1385 O O . LEU A 1 177 ? 8.622 -23.370 24.430 1.00 31.77 177 LEU A O 1
ATOM 1389 N N . SER A 1 178 ? 10.579 -24.160 25.212 1.00 40.34 178 SER A N 1
ATOM 1390 C CA . SER A 1 178 ? 11.450 -23.339 24.381 1.00 40.34 178 SER A CA 1
ATOM 1391 C C . SER A 1 178 ? 11.370 -23.887 22.957 1.00 40.34 178 SER A C 1
ATOM 1393 O O . SER A 1 178 ? 11.818 -25.002 22.691 1.00 40.34 178 SER A O 1
ATOM 1395 N N . ARG A 1 179 ? 10.751 -23.134 22.045 1.00 34.59 179 ARG A N 1
ATOM 1396 C CA . ARG A 1 179 ? 10.776 -23.423 20.610 1.00 34.59 179 ARG A CA 1
ATOM 1397 C C . ARG A 1 179 ? 11.402 -22.229 19.910 1.00 34.59 179 ARG A C 1
ATOM 1399 O O . ARG A 1 179 ? 10.817 -21.153 19.840 1.00 34.59 179 ARG A O 1
ATOM 1406 N N . SER A 1 180 ? 12.624 -22.437 19.434 1.00 46.38 180 SER A N 1
ATOM 1407 C CA . SER A 1 180 ? 13.399 -21.476 18.660 1.00 46.38 180 SER A CA 1
ATOM 1408 C C . SER A 1 180 ? 12.619 -21.047 17.416 1.00 46.38 180 SER A C 1
ATOM 1410 O O . SER A 1 180 ? 12.421 -21.846 16.498 1.00 46.38 180 SER A O 1
ATOM 1412 N N . LEU A 1 181 ? 12.188 -19.789 17.385 1.00 37.25 181 LEU A N 1
ATOM 1413 C CA . LEU A 1 181 ? 11.666 -19.136 16.192 1.00 37.25 181 LEU A CA 1
ATOM 1414 C C . LEU A 1 181 ? 12.776 -18.293 15.563 1.00 37.25 181 LEU A C 1
ATOM 1416 O O . LEU A 1 181 ? 13.438 -17.495 16.225 1.00 37.25 181 LEU A O 1
ATOM 1420 N N . SER A 1 182 ? 12.982 -18.538 14.272 1.00 32.31 182 SER A N 1
ATOM 1421 C CA . SER A 1 182 ? 13.879 -17.824 13.365 1.00 32.31 182 SER A CA 1
ATOM 1422 C C . SER A 1 182 ? 13.698 -16.301 13.434 1.00 32.31 182 SER A C 1
ATOM 1424 O O . SER A 1 182 ? 12.605 -15.817 13.739 1.00 32.31 182 SER A O 1
ATOM 1426 N N . PRO A 1 183 ? 14.739 -15.516 13.117 1.00 44.00 183 PRO A N 1
ATOM 1427 C CA . PRO A 1 183 ? 14.755 -14.103 13.442 1.00 44.00 183 PRO A CA 1
ATOM 1428 C C . PRO A 1 183 ? 13.914 -13.276 12.451 1.00 44.00 183 PRO A C 1
ATOM 1430 O O . PRO A 1 183 ? 14.002 -13.461 11.240 1.00 44.00 183 PRO A O 1
ATOM 1433 N N . ARG A 1 184 ? 13.215 -12.273 13.010 1.00 38.59 184 ARG A N 1
ATOM 1434 C CA . ARG A 1 184 ? 12.702 -11.030 12.384 1.00 38.59 184 ARG A CA 1
ATOM 1435 C C . ARG A 1 184 ? 11.318 -11.040 11.726 1.00 38.59 184 ARG A C 1
ATOM 1437 O O . ARG A 1 184 ? 11.217 -10.716 10.552 1.00 38.59 184 ARG A O 1
ATOM 1444 N N . GLN A 1 185 ? 10.257 -11.188 12.520 1.00 38.03 185 GLN A N 1
ATOM 1445 C CA . GLN A 1 185 ? 9.086 -10.290 12.469 1.00 38.03 185 GLN A CA 1
ATOM 1446 C C . GLN A 1 185 ? 8.569 -10.122 13.905 1.00 38.03 185 GLN A C 1
ATOM 1448 O O . GLN A 1 185 ? 8.446 -11.102 14.637 1.00 38.03 185 GLN A O 1
ATOM 1453 N N . ALA A 1 186 ? 8.371 -8.882 14.354 1.00 44.28 186 ALA A N 1
ATOM 1454 C CA . ALA A 1 186 ? 7.896 -8.596 15.704 1.00 44.28 186 ALA A CA 1
ATOM 1455 C C . ALA A 1 186 ? 6.432 -9.050 15.844 1.00 44.28 186 ALA A C 1
ATOM 1457 O O . ALA A 1 186 ? 5.511 -8.336 15.458 1.00 44.28 186 ALA A O 1
ATOM 1458 N N . ASN A 1 187 ? 6.225 -10.254 16.373 1.00 54.69 187 ASN A N 1
ATOM 1459 C CA . ASN A 1 187 ? 4.907 -10.804 16.687 1.00 54.69 187 ASN A CA 1
ATOM 1460 C C . ASN A 1 187 ? 4.486 -10.368 18.093 1.00 54.69 187 ASN A C 1
ATOM 1462 O O . ASN A 1 187 ? 4.408 -11.181 19.011 1.00 54.69 187 ASN A O 1
ATOM 1466 N N . THR A 1 188 ? 4.263 -9.066 18.264 1.00 72.06 188 THR A N 1
ATOM 1467 C CA . THR A 1 188 ? 3.779 -8.505 19.529 1.00 72.06 188 THR A CA 1
ATOM 1468 C C . THR A 1 188 ? 2.310 -8.137 19.380 1.00 72.06 188 THR A C 1
ATOM 1470 O O . THR A 1 188 ? 1.948 -7.346 18.507 1.00 72.06 188 THR A O 1
ATOM 1473 N N . MET A 1 189 ? 1.467 -8.707 20.237 1.00 79.38 189 MET A N 1
ATOM 1474 C CA . MET A 1 189 ? 0.077 -8.295 20.405 1.00 79.38 189 MET A CA 1
ATOM 1475 C C . MET A 1 189 ? -0.022 -7.415 21.649 1.00 79.38 189 MET A C 1
ATOM 1477 O O . MET A 1 189 ? 0.516 -7.779 22.693 1.00 79.38 189 MET A O 1
ATOM 1481 N N . LEU A 1 190 ? -0.670 -6.257 21.528 1.00 81.38 190 LEU A N 1
ATOM 1482 C CA . LEU A 1 190 ? -0.865 -5.317 22.635 1.00 81.38 190 LEU A CA 1
ATOM 1483 C C . LEU A 1 190 ? -2.356 -5.027 22.815 1.00 81.38 190 LEU A C 1
ATOM 1485 O O . LEU A 1 190 ? -3.084 -4.938 21.821 1.00 81.38 190 LEU A O 1
ATOM 1489 N N . SER A 1 191 ? -2.795 -4.881 24.067 1.00 85.94 191 SER A N 1
ATOM 1490 C CA . SER A 1 191 ? -4.130 -4.366 24.366 1.00 85.94 191 SER A CA 1
ATOM 1491 C C . SER A 1 191 ? -4.151 -2.848 24.201 1.00 85.94 191 SER A C 1
ATOM 1493 O O . SER A 1 191 ? -3.187 -2.145 24.514 1.00 85.94 191 SER A O 1
ATOM 1495 N N . TYR A 1 192 ? -5.254 -2.345 23.662 1.00 86.94 192 TYR A N 1
ATOM 1496 C CA . TYR A 1 192 ? -5.529 -0.928 23.510 1.00 86.94 192 TYR A CA 1
ATOM 1497 C C . TYR A 1 192 ? -6.969 -0.652 23.936 1.00 86.94 192 TYR A C 1
ATOM 1499 O O . TYR A 1 192 ? -7.871 -1.371 23.504 1.00 86.94 192 TYR A O 1
ATOM 1507 N N . PRO A 1 193 ? -7.227 0.429 24.684 1.00 92.25 193 PRO A N 1
ATOM 1508 C CA . PRO A 1 193 ? -8.581 0.933 24.857 1.00 92.25 193 PRO A CA 1
ATOM 1509 C C . PRO A 1 193 ? -9.228 1.222 23.500 1.00 92.25 193 PRO A C 1
ATOM 1511 O O . PRO A 1 193 ? -8.549 1.693 22.581 1.00 92.25 193 PRO A O 1
ATOM 1514 N N . LEU A 1 194 ? -10.542 1.011 23.385 1.00 89.44 194 LEU A N 1
ATOM 1515 C CA . LEU A 1 194 ? -11.301 1.282 22.156 1.00 89.44 194 LEU A CA 1
ATOM 1516 C C . LEU A 1 194 ? -10.975 2.633 21.470 1.00 89.44 194 LEU A C 1
ATOM 1518 O O . LEU A 1 194 ? -10.757 2.620 20.255 1.00 89.44 194 LEU A O 1
ATOM 1522 N N . PRO A 1 195 ? -10.911 3.793 22.164 1.00 91.81 195 PRO A N 1
ATOM 1523 C CA . PRO A 1 195 ? -10.605 5.072 21.504 1.00 91.81 195 PRO A CA 1
ATOM 1524 C C . PRO A 1 195 ? -9.157 5.157 20.993 1.00 91.81 195 PRO A C 1
ATOM 1526 O O . PRO A 1 195 ? -8.891 5.690 19.911 1.00 91.81 195 PRO A O 1
ATOM 1529 N N . SER A 1 196 ? -8.211 4.583 21.738 1.00 91.38 196 SER A N 1
ATOM 1530 C CA . SER A 1 196 ? -6.798 4.532 21.350 1.00 91.38 196 SER A CA 1
ATOM 1531 C C . SER A 1 196 ? -6.586 3.615 20.144 1.00 91.38 196 SER A C 1
ATOM 1533 O O . SER A 1 196 ? -5.832 3.956 19.232 1.00 91.38 196 SER A O 1
ATOM 1535 N N . ALA A 1 197 ? -7.283 2.474 20.109 1.00 88.62 197 ALA A N 1
ATOM 1536 C CA . ALA A 1 197 ? -7.247 1.535 18.994 1.00 88.62 197 ALA A CA 1
ATOM 1537 C C . ALA A 1 197 ? -7.791 2.162 17.703 1.00 88.62 197 ALA A C 1
ATOM 1539 O O . ALA A 1 197 ? -7.170 2.019 16.650 1.00 88.62 197 ALA A O 1
ATOM 1540 N N . HIS A 1 198 ? -8.902 2.905 17.785 1.00 92.00 198 HIS A N 1
ATOM 1541 C CA . HIS A 1 198 ? -9.467 3.634 16.644 1.00 92.00 198 HIS A CA 1
ATOM 1542 C C . HIS A 1 198 ? -8.461 4.630 16.062 1.00 92.00 198 HIS A C 1
ATOM 1544 O O . HIS A 1 198 ? -8.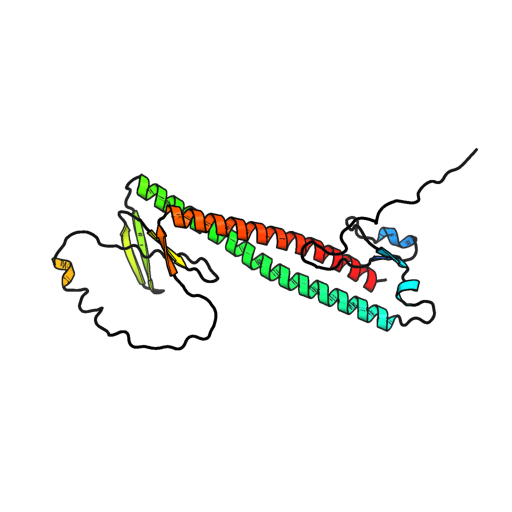119 4.546 14.883 1.00 92.00 198 HIS A O 1
ATOM 1550 N N . THR A 1 199 ? -7.885 5.481 16.914 1.00 93.56 199 THR A N 1
ATOM 1551 C CA . THR A 1 199 ? -6.882 6.477 16.502 1.00 93.56 199 THR A CA 1
ATOM 1552 C C . THR A 1 199 ? -5.673 5.819 15.826 1.00 93.56 199 THR A C 1
ATOM 1554 O O . THR A 1 199 ? -5.198 6.277 14.782 1.00 93.56 199 THR A O 1
ATOM 1557 N N . LEU A 1 200 ? -5.189 4.706 16.387 1.00 90.56 200 LEU A N 1
ATOM 1558 C CA . LEU A 1 200 ? -4.076 3.938 15.829 1.00 90.56 200 LEU A CA 1
ATOM 1559 C C . LEU A 1 200 ? -4.411 3.360 14.446 1.00 90.56 200 LEU A C 1
ATOM 1561 O O . LEU A 1 200 ? -3.592 3.438 13.527 1.00 90.56 200 LEU A O 1
ATOM 1565 N N . LEU A 1 201 ? -5.596 2.767 14.288 1.00 90.19 201 LEU A N 1
ATOM 1566 C CA . LEU A 1 201 ? -6.031 2.173 13.025 1.00 90.19 201 LEU A CA 1
ATOM 1567 C C . LEU A 1 201 ? -6.252 3.236 11.943 1.00 90.19 201 LEU A C 1
ATOM 1569 O O . LEU A 1 201 ? -5.837 3.021 10.806 1.00 90.19 201 LEU A O 1
ATOM 1573 N N . VAL A 1 202 ? -6.806 4.398 12.296 1.00 94.62 202 VAL A N 1
ATOM 1574 C CA . VAL A 1 202 ? -6.966 5.538 11.378 1.00 94.62 202 VAL A CA 1
ATOM 1575 C C . VAL A 1 202 ? -5.608 6.056 10.901 1.00 94.62 202 VAL A C 1
ATOM 1577 O O . VAL A 1 202 ? -5.410 6.249 9.702 1.00 94.62 202 VAL A O 1
ATOM 1580 N N . SER A 1 203 ? -4.635 6.207 11.803 1.00 94.56 203 SER A N 1
ATOM 1581 C CA . SER A 1 203 ? -3.266 6.598 11.438 1.00 94.56 203 SER A CA 1
ATOM 1582 C C . SER A 1 203 ? -2.614 5.599 10.464 1.00 94.56 203 SER A C 1
ATOM 1584 O O . SER A 1 203 ? -1.998 5.987 9.462 1.00 94.56 203 SER A O 1
ATOM 1586 N N . LYS A 1 204 ? -2.805 4.292 10.699 1.00 91.81 204 LYS A N 1
ATOM 1587 C CA . LYS A 1 204 ? -2.343 3.234 9.786 1.00 91.81 204 LYS A CA 1
ATOM 1588 C C . LYS A 1 204 ? -3.054 3.284 8.433 1.00 91.81 204 LYS A C 1
ATOM 1590 O O . LYS A 1 204 ? -2.389 3.128 7.410 1.00 91.81 204 LYS A O 1
ATOM 1595 N N . LEU A 1 205 ? -4.366 3.524 8.418 1.00 92.75 205 LEU A N 1
ATOM 1596 C CA . LEU A 1 205 ? -5.155 3.660 7.192 1.00 92.75 205 LEU A CA 1
ATOM 1597 C C . LEU A 1 205 ? -4.648 4.826 6.340 1.00 92.75 205 LEU A C 1
ATOM 1599 O O . LEU A 1 205 ? -4.366 4.629 5.161 1.00 92.75 205 LEU A O 1
ATOM 1603 N N . GLN A 1 206 ? -4.443 6.002 6.938 1.00 95.31 206 GLN A N 1
ATOM 1604 C CA . GLN A 1 206 ? -3.907 7.175 6.237 1.00 95.31 206 GLN A CA 1
ATOM 1605 C C . GLN A 1 206 ? -2.530 6.891 5.625 1.00 95.31 206 GLN A C 1
ATOM 1607 O O . GLN A 1 206 ? -2.277 7.211 4.464 1.00 95.31 206 GLN A O 1
ATOM 1612 N N . THR A 1 207 ? -1.652 6.227 6.381 1.00 93.94 207 THR A N 1
ATOM 1613 C CA . THR A 1 207 ? -0.322 5.834 5.894 1.00 93.94 207 THR A CA 1
ATOM 1614 C C . THR A 1 207 ? -0.420 4.852 4.721 1.00 93.94 207 THR A C 1
ATOM 1616 O O . THR A 1 207 ? 0.291 4.998 3.725 1.00 93.94 207 THR A O 1
ATOM 1619 N N . ALA A 1 208 ? -1.320 3.867 4.805 1.00 92.38 208 ALA A N 1
ATOM 1620 C CA . ALA A 1 208 ? -1.548 2.893 3.740 1.00 92.38 208 ALA A CA 1
ATOM 1621 C C . ALA A 1 208 ? -2.135 3.543 2.475 1.00 92.38 208 ALA A C 1
ATOM 1623 O O . ALA A 1 208 ? -1.672 3.251 1.373 1.00 92.38 208 ALA A O 1
ATOM 1624 N N . GLN A 1 209 ? -3.094 4.461 2.624 1.00 94.69 209 GLN A N 1
ATOM 1625 C CA . GLN A 1 209 ? -3.694 5.219 1.522 1.00 94.69 209 GLN A CA 1
ATOM 1626 C C . GLN A 1 209 ? -2.665 6.114 0.822 1.00 94.69 209 GLN A C 1
ATOM 1628 O O . GLN A 1 209 ? -2.562 6.088 -0.405 1.00 94.69 209 GLN A O 1
ATOM 1633 N N . LEU A 1 210 ? -1.849 6.844 1.588 1.00 95.00 210 LEU A N 1
ATOM 1634 C CA . LEU A 1 210 ? -0.766 7.660 1.038 1.00 95.00 210 LEU A CA 1
ATOM 1635 C C . LEU A 1 210 ? 0.270 6.793 0.313 1.00 95.00 210 LEU A C 1
ATOM 1637 O O . LEU A 1 210 ? 0.693 7.121 -0.795 1.00 95.00 210 LEU A O 1
ATOM 1641 N N . SER A 1 211 ? 0.644 5.647 0.889 1.00 92.50 211 SER A N 1
ATOM 1642 C CA . SER A 1 211 ? 1.548 4.712 0.215 1.00 92.50 211 SER A CA 1
ATOM 1643 C C . SER A 1 211 ? 0.946 4.152 -1.075 1.00 92.50 211 SER A C 1
ATOM 1645 O O . SER A 1 211 ? 1.682 3.957 -2.040 1.00 92.50 211 SER A O 1
ATOM 1647 N N . LEU A 1 212 ? -0.361 3.880 -1.109 1.00 94.00 212 LEU A N 1
ATOM 1648 C CA . LEU A 1 212 ? -1.045 3.391 -2.304 1.00 94.00 212 LEU A CA 1
ATOM 1649 C C . LEU A 1 212 ? -1.043 4.450 -3.411 1.00 94.00 212 LEU A C 1
ATOM 1651 O O . LEU A 1 212 ? -0.779 4.119 -4.566 1.00 94.00 212 LEU A O 1
ATOM 1655 N N . GLN A 1 213 ? -1.295 5.711 -3.058 1.00 94.56 213 GLN A N 1
ATOM 1656 C CA . GLN A 1 213 ? -1.254 6.825 -4.001 1.00 94.56 213 GLN A CA 1
ATOM 1657 C C . GLN A 1 213 ? 0.142 6.987 -4.615 1.00 94.56 213 GLN A C 1
ATOM 1659 O O . GLN A 1 213 ? 0.269 7.003 -5.838 1.00 94.56 213 GLN A O 1
ATOM 1664 N N . ASN A 1 214 ? 1.191 6.977 -3.788 1.00 92.00 214 ASN A N 1
ATOM 1665 C CA . ASN A 1 214 ? 2.574 7.059 -4.265 1.00 92.00 214 ASN A CA 1
ATOM 1666 C C . ASN A 1 214 ? 2.910 5.927 -5.251 1.00 92.00 214 ASN A C 1
ATOM 1668 O O . ASN A 1 214 ? 3.505 6.160 -6.297 1.00 92.00 214 ASN A O 1
ATOM 1672 N N . VAL A 1 215 ? 2.490 4.692 -4.952 1.00 91.38 215 VAL A N 1
ATOM 1673 C CA . 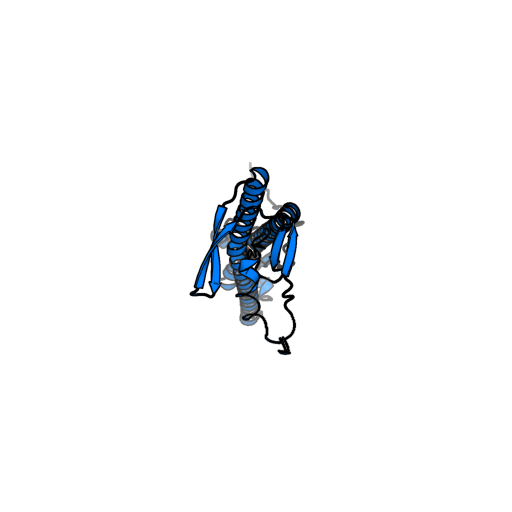VAL A 1 215 ? 2.734 3.546 -5.843 1.00 91.38 215 VAL A CA 1
ATOM 1674 C C . VAL A 1 215 ? 1.964 3.681 -7.164 1.00 91.38 215 VAL A C 1
ATOM 1676 O O . VAL A 1 215 ? 2.469 3.269 -8.207 1.00 91.38 215 VAL A O 1
ATOM 1679 N N . LYS A 1 216 ? 0.756 4.261 -7.158 1.00 92.62 216 LYS A N 1
ATOM 1680 C CA . LYS A 1 216 ? -0.001 4.537 -8.392 1.00 92.62 216 LYS A CA 1
ATOM 1681 C C . LYS A 1 216 ? 0.707 5.569 -9.271 1.00 92.62 216 LYS A C 1
ATOM 1683 O O . LYS A 1 216 ? 0.771 5.376 -10.484 1.00 92.62 216 LYS A O 1
ATOM 1688 N N . GLU A 1 217 ? 1.259 6.618 -8.669 1.00 89.81 217 GLU A N 1
ATOM 1689 C CA . GLU A 1 217 ? 2.052 7.631 -9.374 1.00 89.81 217 GLU A CA 1
ATOM 1690 C C . GLU A 1 217 ? 3.341 7.033 -9.951 1.00 89.81 217 GLU A C 1
ATOM 1692 O O . GLU A 1 217 ? 3.619 7.213 -11.137 1.00 89.81 217 GLU A O 1
ATOM 1697 N N . ASP A 1 218 ? 4.069 6.232 -9.164 1.00 88.31 218 ASP A N 1
ATOM 1698 C CA . ASP A 1 218 ? 5.257 5.499 -9.621 1.00 88.31 218 ASP A CA 1
ATOM 1699 C C . ASP A 1 218 ? 4.937 4.579 -10.814 1.00 88.31 218 ASP A C 1
ATOM 1701 O O . ASP A 1 218 ? 5.700 4.508 -11.776 1.00 88.31 218 ASP A O 1
ATOM 1705 N N . LEU A 1 219 ? 3.796 3.881 -10.781 1.00 89.75 219 LEU A N 1
ATOM 1706 C CA . LEU A 1 219 ? 3.355 3.019 -11.882 1.00 89.75 219 LEU A CA 1
ATOM 1707 C C . LEU A 1 219 ? 2.986 3.810 -13.134 1.00 89.75 219 LEU A C 1
ATOM 1709 O O . LEU A 1 219 ? 3.310 3.372 -14.236 1.00 89.75 219 LEU A O 1
ATOM 1713 N N . SER A 1 220 ? 2.319 4.957 -12.985 1.00 87.38 220 SER A N 1
ATOM 1714 C CA . SER A 1 220 ? 2.047 5.846 -14.118 1.00 87.38 220 SER A CA 1
ATOM 1715 C C . SER A 1 220 ? 3.355 6.300 -14.760 1.00 87.38 220 SER A C 1
ATOM 1717 O O . SER A 1 220 ? 3.522 6.171 -15.968 1.00 87.38 220 SER A O 1
ATOM 1719 N N . TRP A 1 221 ? 4.314 6.731 -13.937 1.00 86.00 221 TRP A N 1
ATOM 1720 C CA . TRP A 1 221 ? 5.635 7.142 -14.397 1.00 86.00 221 TRP A CA 1
ATOM 1721 C C . TRP A 1 221 ? 6.371 6.026 -15.146 1.00 86.00 221 TRP A C 1
ATOM 1723 O O . TRP A 1 221 ? 6.914 6.257 -16.226 1.00 86.00 221 TRP A O 1
ATOM 1733 N N . LEU A 1 222 ? 6.384 4.809 -14.590 1.00 86.69 222 LEU A N 1
ATOM 1734 C CA . LEU A 1 222 ? 7.045 3.649 -15.192 1.00 86.69 222 LEU A CA 1
ATOM 1735 C C . LEU A 1 222 ? 6.415 3.248 -16.527 1.00 86.69 222 LEU A C 1
ATOM 1737 O O . LEU A 1 222 ? 7.149 2.937 -17.459 1.00 86.69 222 LEU A O 1
ATOM 1741 N N . ARG A 1 223 ? 5.083 3.294 -16.649 1.00 87.69 223 ARG A N 1
ATOM 1742 C CA . ARG A 1 223 ? 4.378 3.006 -17.912 1.00 87.69 223 ARG A CA 1
ATOM 1743 C C . ARG A 1 223 ? 4.776 3.972 -19.019 1.00 87.69 223 ARG A C 1
ATOM 1745 O O . ARG A 1 223 ? 4.991 3.542 -20.154 1.00 87.69 223 ARG A O 1
ATOM 1752 N N . ASP A 1 224 ? 4.933 5.246 -18.678 1.00 84.12 224 ASP A N 1
ATOM 1753 C CA . ASP A 1 224 ? 5.416 6.245 -19.625 1.00 84.12 224 ASP A CA 1
ATOM 1754 C C . ASP A 1 224 ? 6.858 5.919 -20.049 1.00 84.12 224 ASP A C 1
ATOM 1756 O O . ASP A 1 224 ? 7.144 5.822 -21.241 1.00 84.12 224 ASP A O 1
ATOM 1760 N N . GLN A 1 225 ? 7.758 5.632 -19.101 1.00 82.19 225 GLN A N 1
ATOM 1761 C CA . GLN A 1 225 ? 9.158 5.312 -19.426 1.00 82.19 225 GLN A CA 1
ATOM 1762 C C . GLN A 1 225 ? 9.304 4.039 -20.273 1.00 82.19 225 GLN A C 1
ATOM 1764 O O . GLN A 1 225 ? 10.118 3.991 -21.199 1.00 82.19 225 GLN A O 1
ATOM 1769 N N . ILE A 1 226 ? 8.498 3.016 -19.984 1.00 86.00 226 ILE A N 1
ATOM 1770 C CA . ILE A 1 226 ? 8.415 1.789 -20.780 1.00 86.00 226 ILE A CA 1
ATOM 1771 C C . ILE A 1 226 ? 8.001 2.124 -22.210 1.00 86.00 226 ILE A C 1
ATOM 1773 O O . ILE A 1 226 ? 8.693 1.727 -23.140 1.00 86.00 226 ILE A O 1
ATOM 1777 N N . THR A 1 227 ? 6.939 2.912 -22.384 1.00 85.25 227 THR A N 1
ATOM 1778 C CA . THR A 1 227 ? 6.438 3.284 -23.714 1.00 85.25 227 THR A CA 1
ATOM 1779 C C . THR A 1 227 ? 7.501 4.039 -24.522 1.00 85.25 227 THR A C 1
ATOM 1781 O O . THR A 1 227 ? 7.687 3.749 -25.702 1.00 85.25 227 THR A O 1
ATOM 1784 N N . VAL A 1 228 ? 8.244 4.972 -23.903 1.00 82.06 228 VAL A N 1
ATOM 1785 C CA . VAL A 1 228 ? 9.384 5.650 -24.562 1.00 82.06 228 VAL A CA 1
ATOM 1786 C C . VAL A 1 228 ? 10.419 4.644 -25.035 1.00 82.06 228 VAL A C 1
ATOM 1788 O O . VAL A 1 228 ? 10.839 4.673 -26.189 1.00 82.06 228 VAL A O 1
ATOM 1791 N N . THR A 1 229 ? 10.838 3.763 -24.130 1.00 82.44 229 THR A N 1
ATOM 1792 C CA . THR A 1 229 ? 11.939 2.838 -24.393 1.00 82.44 229 THR A CA 1
ATOM 1793 C C . THR A 1 229 ? 11.540 1.813 -25.456 1.00 82.44 229 THR A C 1
ATOM 1795 O O . THR A 1 229 ? 12.345 1.495 -26.321 1.00 82.44 229 THR A O 1
ATOM 1798 N N . GLU A 1 230 ? 10.284 1.362 -25.470 1.00 84.12 230 GLU A N 1
ATOM 1799 C CA . GLU A 1 230 ? 9.743 0.482 -26.514 1.00 84.12 230 GLU A CA 1
ATOM 1800 C C . GLU A 1 230 ? 9.725 1.150 -27.887 1.00 84.12 230 GLU A C 1
ATOM 1802 O O . GLU A 1 230 ? 10.106 0.531 -28.879 1.00 84.12 230 GLU A O 1
ATOM 1807 N N . VAL A 1 231 ? 9.332 2.427 -27.954 1.00 81.94 231 VAL A N 1
ATOM 1808 C CA . VAL A 1 231 ? 9.387 3.193 -29.205 1.00 81.94 231 VAL A CA 1
ATOM 1809 C C . VAL A 1 231 ? 10.829 3.352 -29.684 1.00 81.94 231 VAL A C 1
ATOM 1811 O O . VAL A 1 231 ? 11.053 3.280 -30.888 1.00 81.94 231 VAL A O 1
ATOM 1814 N N . ASN A 1 232 ? 11.793 3.539 -28.779 1.00 80.69 232 ASN A N 1
ATOM 1815 C CA . ASN A 1 232 ? 13.209 3.619 -29.142 1.00 80.69 232 ASN A CA 1
ATOM 1816 C C . ASN A 1 232 ? 13.751 2.276 -29.655 1.00 80.69 232 ASN A C 1
ATOM 1818 O O . ASN A 1 232 ? 14.500 2.274 -30.617 1.00 80.69 232 ASN A O 1
ATOM 1822 N N . VAL A 1 233 ? 13.361 1.149 -29.047 1.00 81.88 233 VAL A N 1
ATOM 1823 C CA . VAL A 1 233 ? 13.776 -0.202 -29.481 1.00 81.88 233 VAL A CA 1
ATOM 1824 C C . VAL A 1 233 ? 13.181 -0.580 -30.843 1.00 81.88 233 VAL A C 1
ATOM 1826 O O . VAL A 1 233 ? 13.780 -1.349 -31.584 1.00 81.88 233 VAL A O 1
ATOM 1829 N N . ALA A 1 234 ? 11.987 -0.080 -31.171 1.00 78.88 234 ALA A N 1
ATOM 1830 C CA . ALA A 1 234 ? 11.293 -0.396 -32.422 1.00 78.88 234 ALA A CA 1
ATOM 1831 C C . ALA A 1 234 ? 11.706 0.480 -33.622 1.00 78.88 234 ALA A C 1
ATOM 1833 O O . ALA A 1 234 ? 11.165 0.286 -34.716 1.00 78.88 234 ALA A O 1
ATOM 1834 N N . ARG A 1 235 ? 12.558 1.484 -33.403 1.00 72.44 235 ARG A N 1
ATOM 1835 C CA . ARG A 1 235 ? 13.079 2.391 -34.433 1.00 72.44 235 ARG A CA 1
ATOM 1836 C C . ARG A 1 235 ? 14.402 1.880 -34.964 1.00 72.44 235 ARG A C 1
ATOM 1838 O O . ARG A 1 235 ? 14.575 2.021 -36.192 1.00 72.44 235 ARG A O 1
#

pLDDT: mean 71.18, std 22.11, range [30.31, 95.31]

Foldseek 3Di:
DDDDDDDPDDDADDDDQAPPVRHGFAAFEDEPPVCPVVDDPPDDHRHYHHPCVQQPHPPRDPVVSLVVLVVVLVVLVVVLVVLVVLLVLLVVQLVVLVVVLVVLVVLVVCQVVQHKDWDWADPDPPDIDIDIDRHDFKFKFWPWDHRPGHGPDPPDDDDDPVVVPPVVVPPPDDPDDDDDDDDDTPGDIDIDTSVRVSVVSVVVSVVSVVSSVVSVVVNVSSVSRSSSSVVVSVD

Radius of gyration: 30.61 Å; chains: 1; bounding box: 57×70×92 Å

Sequence (235 aa):
MSSTAASSSSAGANEPLANPRGIPKAIFLLGSLSSLARSPPRLLYYKQENVEDFIGGPDGDAEESLQSLQQVLAKYRYMESNSLQRRQGLEEKVPELERTIAMVETLQRKKEANESFDTTFELSDTLYATGEVEEVEEVYVWLGVSSRFSFFGDVVRRRSLAARRILSSIFALPLTLSRSLSPRQANTMLSYPLPSAHTLLVSKLQTAQLSLQNVKEDLSWLRDQITVTEVNVAR

Organism: NCBI:txid5278